Protein AF-A0A2R4NYM6-F1 (afdb_monomer)

pLDDT: mean 73.57, std 17.31, range [29.0, 95.44]

Organism: NCBI:txid199

Nearest PDB structures (foldseek):
  6u39-assembly9_Q  TM=2.431E-01  e=9.310E+00  Homo sapiens

Solvent-accessible surface area (backbone atoms only — not comparable to full-atom values): 14011 Å² total; per-residue (Å²): 135,84,90,68,79,77,74,84,72,83,48,56,19,40,49,61,51,27,46,54,50,50,54,50,47,55,51,52,50,51,53,53,49,53,50,54,51,70,72,33,74,82,38,48,66,47,46,70,60,39,74,74,53,84,74,47,72,66,57,56,53,48,57,57,48,62,80,50,64,76,69,44,92,75,80,54,65,56,47,100,88,38,28,43,32,56,67,46,22,58,62,16,72,46,58,71,83,56,84,49,48,49,66,61,56,51,48,54,51,42,49,67,73,75,76,56,58,58,58,55,62,42,41,75,74,40,94,64,59,79,49,67,102,54,80,56,83,39,43,51,62,41,50,52,52,21,30,53,48,53,48,49,45,60,68,42,49,93,62,59,86,54,96,70,77,52,75,66,51,59,67,66,41,65,59,43,65,41,55,92,67,73,58,69,77,53,86,88,53,67,63,84,48,46,45,54,33,36,88,39,34,52,47,80,83,63,61,79,41,72,77,20,76,37,65,65,58,47,52,51,52,52,52,48,52,52,50,38,37,74,75,66,73,35,87,132

InterPro domains:
  IPR058078 Cj0814 flagellar-dependent secreted protein [NF046095] (73-224)
  IPR058078 Cj0814 flagellar-dependent secreted protein [PF28266] (74-228)

Structure (mmCIF, N/CA/C/O backbone):
data_AF-A0A2R4NYM6-F1
#
_entry.id   AF-A0A2R4NYM6-F1
#
loop_
_atom_site.group_PDB
_atom_site.id
_atom_site.type_symbol
_atom_site.label_atom_id
_atom_site.label_alt_id
_atom_site.label_comp_id
_atom_site.label_asym_id
_atom_site.label_entity_id
_atom_site.label_seq_id
_atom_site.pdbx_PDB_ins_code
_atom_site.Cartn_x
_atom_site.Cartn_y
_atom_site.Cartn_z
_atom_site.occupancy
_atom_site.B_iso_or_equiv
_atom_site.auth_seq_id
_atom_site.auth_comp_id
_atom_site.auth_asym_id
_atom_site.auth_atom_id
_atom_site.pdbx_PDB_model_num
ATOM 1 N N . MET A 1 1 ? -2.712 5.788 -37.565 1.00 30.03 1 MET A N 1
ATOM 2 C CA . MET A 1 1 ? -3.482 5.482 -36.340 1.00 30.03 1 MET A CA 1
ATOM 3 C C . MET A 1 1 ? -2.489 5.252 -35.215 1.00 30.03 1 MET A C 1
ATOM 5 O O . MET A 1 1 ? -1.710 4.316 -35.308 1.00 30.03 1 MET A O 1
ATOM 9 N N . SER A 1 2 ? -2.427 6.155 -34.234 1.00 29.00 2 SER A N 1
ATOM 10 C CA . SER A 1 2 ? -1.547 5.992 -33.071 1.00 29.00 2 SER A CA 1
ATOM 11 C C . SER A 1 2 ? -2.255 5.092 -32.060 1.00 29.00 2 SER A C 1
ATOM 13 O O . SER A 1 2 ? -3.316 5.455 -31.563 1.00 29.00 2 SER A O 1
ATOM 15 N N . ILE A 1 3 ? -1.714 3.897 -31.830 1.00 34.31 3 ILE A N 1
ATOM 16 C CA . ILE A 1 3 ? -2.332 2.829 -31.019 1.00 34.31 3 ILE A CA 1
ATOM 17 C C . ILE A 1 3 ? -2.016 2.976 -29.519 1.00 34.31 3 ILE A C 1
ATOM 19 O O . ILE A 1 3 ? -2.460 2.173 -28.707 1.00 34.31 3 ILE A O 1
ATOM 23 N N . PHE A 1 4 ? -1.265 4.013 -29.138 1.00 38.28 4 PHE A N 1
ATOM 24 C CA . PHE A 1 4 ? -0.819 4.249 -27.766 1.00 38.28 4 PHE A CA 1
ATOM 25 C C . PHE A 1 4 ? -1.149 5.679 -27.329 1.00 38.28 4 PHE A C 1
ATOM 27 O O . PHE A 1 4 ? -0.263 6.475 -27.020 1.00 38.28 4 PHE A O 1
ATOM 34 N N . SER A 1 5 ? -2.435 6.043 -27.308 1.00 31.81 5 SER A N 1
ATOM 35 C CA . SER A 1 5 ? -2.855 7.197 -26.511 1.00 31.81 5 SER A CA 1
ATOM 36 C C . SER A 1 5 ? -2.915 6.763 -25.048 1.00 31.81 5 SER A C 1
ATOM 38 O O . SER A 1 5 ? -3.941 6.272 -24.575 1.00 31.81 5 SER A O 1
ATOM 40 N N . VAL A 1 6 ? -1.811 6.919 -24.318 1.00 40.66 6 VAL A N 1
ATOM 41 C CA . VAL A 1 6 ? -1.883 6.888 -22.856 1.00 40.66 6 VAL A CA 1
ATOM 42 C C . VAL A 1 6 ? -2.563 8.194 -22.462 1.00 40.66 6 VAL A C 1
ATOM 44 O O . VAL A 1 6 ? -1.966 9.266 -22.536 1.00 40.66 6 VAL A O 1
ATOM 47 N N . SER A 1 7 ? -3.859 8.123 -22.162 1.00 38.34 7 SER A N 1
ATOM 48 C CA . SER A 1 7 ? -4.572 9.223 -21.522 1.00 38.34 7 SER A CA 1
ATOM 49 C C . SER A 1 7 ? -3.780 9.606 -20.275 1.00 38.34 7 SER A C 1
ATOM 51 O O . SER A 1 7 ? -3.587 8.773 -19.391 1.00 38.34 7 SER A O 1
ATOM 53 N N . THR A 1 8 ? -3.294 10.844 -20.199 1.00 49.72 8 THR A N 1
ATOM 54 C CA . THR A 1 8 ? -2.833 11.414 -18.933 1.00 49.72 8 THR A CA 1
ATOM 55 C C . THR A 1 8 ? -4.078 11.669 -18.090 1.00 49.72 8 THR A C 1
ATOM 57 O O . THR A 1 8 ? -4.579 12.793 -18.029 1.00 49.72 8 THR A O 1
ATOM 60 N N . GLN A 1 9 ? -4.658 10.606 -17.528 1.00 53.81 9 GLN A N 1
ATOM 61 C CA . GLN A 1 9 ? -5.724 10.738 -16.547 1.00 53.81 9 GLN A CA 1
ATOM 62 C C . GLN A 1 9 ? -5.174 11.571 -15.393 1.00 53.81 9 GLN A C 1
ATOM 64 O O . GLN A 1 9 ? -4.149 11.235 -14.803 1.00 53.81 9 GLN A O 1
ATOM 69 N N . LYS A 1 10 ? -5.834 12.694 -15.110 1.00 61.47 10 LYS A N 1
ATOM 70 C CA . LYS A 1 10 ? -5.542 13.489 -13.924 1.00 61.47 10 LYS A CA 1
ATOM 71 C C . LYS A 1 10 ? -6.053 12.690 -12.725 1.00 61.47 10 LYS A C 1
ATOM 73 O O . LYS A 1 10 ? -7.258 12.471 -12.607 1.00 61.47 10 LYS A O 1
ATOM 78 N N . TYR A 1 11 ? -5.138 12.200 -11.896 1.00 68.88 11 TYR A N 1
ATOM 79 C CA . TYR A 1 11 ? -5.481 11.462 -10.684 1.00 68.88 11 TYR A CA 1
ATOM 80 C C . TYR A 1 11 ? -5.968 12.431 -9.611 1.00 68.88 11 TYR A C 1
ATOM 82 O O . TYR A 1 11 ? -5.516 13.570 -9.521 1.00 68.88 11 TYR A O 1
ATOM 90 N N . SER A 1 12 ? -6.919 11.991 -8.799 1.00 78.38 12 SER A N 1
ATOM 91 C CA . SER A 1 12 ? -7.317 12.719 -7.600 1.00 78.38 12 SER A CA 1
ATOM 92 C C . SER A 1 12 ? -6.241 12.588 -6.525 1.00 78.38 12 SER A C 1
ATOM 94 O O . SER A 1 12 ? -5.560 11.570 -6.426 1.00 78.38 12 SER A O 1
ATOM 96 N N . SER A 1 13 ? -6.104 13.610 -5.682 1.00 80.44 13 SER A N 1
ATOM 97 C CA . SER A 1 13 ? -5.229 13.536 -4.512 1.00 80.44 13 SER A CA 1
ATOM 98 C C . SER A 1 13 ? -5.881 12.727 -3.387 1.00 80.44 13 SER A C 1
ATOM 100 O O . SER A 1 13 ? -7.026 13.001 -3.017 1.00 80.44 13 SER A O 1
ATOM 102 N N . VAL A 1 14 ? -5.129 11.805 -2.777 1.00 80.75 14 VAL A N 1
ATOM 103 C CA . VAL A 1 14 ? -5.519 11.040 -1.579 1.00 80.75 14 VAL A CA 1
ATOM 104 C C . VAL A 1 14 ? -5.933 11.973 -0.445 1.00 80.75 14 VAL A C 1
ATOM 106 O O . VAL A 1 14 ? -6.921 11.709 0.233 1.00 80.75 14 VAL A O 1
ATOM 109 N N . ALA A 1 15 ? -5.235 13.096 -0.259 1.00 74.62 15 ALA A N 1
ATOM 110 C CA . ALA A 1 15 ? -5.556 14.039 0.809 1.00 74.62 15 ALA A CA 1
ATOM 111 C C . ALA A 1 15 ? -6.897 14.758 0.568 1.00 74.62 15 ALA A C 1
ATOM 113 O O . ALA A 1 15 ? -7.670 14.987 1.500 1.00 74.62 15 ALA A O 1
ATOM 114 N N . THR A 1 16 ? -7.202 15.096 -0.688 1.00 75.94 16 THR A N 1
ATOM 115 C CA . THR A 1 16 ? -8.491 15.697 -1.058 1.00 75.94 16 THR A CA 1
ATOM 116 C C . THR A 1 16 ? -9.630 14.691 -0.901 1.00 75.94 16 THR A C 1
ATOM 118 O O . THR A 1 16 ? -10.668 15.019 -0.323 1.00 75.94 16 THR A O 1
ATOM 121 N N . GLU A 1 17 ? -9.432 13.451 -1.358 1.00 80.94 17 GLU A N 1
ATOM 122 C CA . GLU A 1 17 ? -10.414 12.377 -1.193 1.00 80.94 17 GLU A CA 1
ATOM 123 C C . GLU A 1 17 ? -10.694 12.075 0.278 1.00 80.94 17 GLU A C 1
ATOM 125 O O . GLU A 1 17 ? -11.852 11.980 0.682 1.00 80.94 17 GLU A O 1
ATOM 130 N N . ALA A 1 18 ? -9.653 11.951 1.096 1.00 75.94 18 ALA A N 1
ATOM 131 C CA . ALA A 1 18 ? -9.801 11.637 2.508 1.00 75.94 18 ALA A CA 1
ATOM 132 C C . ALA A 1 18 ? -10.487 12.778 3.277 1.00 75.94 18 ALA A C 1
ATOM 134 O O . ALA A 1 18 ? -11.374 12.504 4.089 1.00 75.94 18 ALA A O 1
ATOM 135 N N . LYS A 1 19 ? -10.209 14.049 2.947 1.00 76.25 19 LYS A N 1
ATOM 136 C CA . LYS A 1 19 ? -10.981 15.189 3.476 1.00 76.25 19 LYS A CA 1
ATOM 137 C C . LYS A 1 19 ? -12.471 15.076 3.131 1.00 76.25 19 LYS A C 1
ATOM 139 O O . LYS A 1 19 ? -13.320 15.269 4.001 1.00 76.25 19 LYS A O 1
ATOM 144 N N . ALA A 1 20 ? -12.799 14.731 1.885 1.00 79.44 20 ALA A N 1
ATOM 145 C CA . ALA A 1 20 ? -14.186 14.545 1.459 1.00 79.44 20 ALA A CA 1
ATOM 146 C C . ALA A 1 20 ? -14.867 13.371 2.189 1.00 79.44 20 ALA A C 1
ATOM 148 O O . ALA A 1 20 ? -16.005 13.504 2.641 1.00 79.44 20 ALA A O 1
ATOM 149 N N . ARG A 1 21 ? -14.170 12.241 2.367 1.00 77.19 21 ARG A N 1
ATOM 150 C CA . ARG A 1 21 ? -14.689 11.073 3.100 1.00 77.19 21 ARG A CA 1
ATOM 151 C C . ARG A 1 21 ? -14.904 11.365 4.581 1.00 77.19 21 ARG A C 1
ATOM 153 O O . ARG A 1 21 ? -15.921 10.948 5.127 1.00 77.19 21 ARG A O 1
ATOM 160 N N . LYS A 1 22 ? -13.996 12.107 5.222 1.00 74.44 22 LYS A N 1
ATOM 161 C CA . LYS A 1 22 ? -14.140 12.537 6.621 1.00 74.44 22 LYS A CA 1
ATOM 162 C C . LYS A 1 22 ? -15.409 13.370 6.812 1.00 74.44 22 LYS A C 1
ATOM 164 O O . LYS A 1 22 ? -16.224 13.027 7.662 1.00 74.44 22 LYS A O 1
ATOM 169 N N . LEU A 1 23 ? -15.633 14.367 5.950 1.00 74.56 23 LEU A N 1
ATOM 170 C CA . LEU A 1 23 ? -16.854 15.185 5.962 1.00 74.56 23 LEU A CA 1
ATOM 171 C C . LEU A 1 23 ? -18.124 14.337 5.781 1.00 74.56 23 LEU A C 1
ATOM 173 O O . LEU A 1 23 ? -19.099 14.521 6.507 1.00 74.56 23 LEU A O 1
ATOM 177 N N . GLN A 1 24 ? -18.115 13.378 4.850 1.00 76.44 24 GLN A N 1
ATOM 178 C CA . GLN A 1 24 ? -19.248 12.465 4.649 1.00 76.44 24 GLN A CA 1
ATOM 179 C C . GLN A 1 24 ? -19.486 11.558 5.862 1.00 76.44 24 GLN A C 1
ATOM 181 O O . GLN A 1 24 ? -20.634 11.334 6.248 1.00 76.44 24 GLN A O 1
ATOM 186 N N . LYS A 1 25 ? -18.419 11.043 6.483 1.00 71.81 25 LYS A N 1
ATOM 187 C CA . LYS A 1 25 ? -18.510 10.185 7.668 1.00 71.81 25 LYS A CA 1
ATOM 188 C C . LYS A 1 25 ? -19.104 10.949 8.848 1.00 71.81 25 LYS A C 1
ATOM 190 O O . LYS A 1 25 ? -20.086 10.473 9.413 1.00 71.81 25 LYS A O 1
ATOM 195 N N . GLU A 1 26 ? -18.595 12.145 9.138 1.00 70.81 26 GLU A N 1
ATOM 196 C CA . GLU A 1 26 ? -19.107 13.037 10.189 1.00 70.81 26 GLU A CA 1
ATOM 197 C C . GLU A 1 26 ? -20.596 13.364 9.983 1.00 70.81 26 GLU A C 1
ATOM 199 O O . GLU A 1 26 ? -21.396 13.255 10.915 1.00 70.81 26 GLU A O 1
ATOM 204 N N . GLN A 1 27 ? -21.004 13.673 8.746 1.00 70.69 27 GLN A N 1
ATOM 205 C CA . GLN A 1 27 ? -22.416 13.882 8.408 1.00 70.69 27 GLN A CA 1
ATOM 206 C C . GLN A 1 27 ? -23.256 12.613 8.617 1.00 70.69 27 GLN A C 1
ATOM 208 O O . GLN A 1 27 ? -24.321 12.667 9.231 1.00 70.69 27 GLN A O 1
ATOM 213 N N . SER A 1 28 ? -22.781 11.455 8.148 1.00 69.12 28 SER A N 1
ATOM 214 C CA . SER A 1 28 ? -23.510 10.185 8.267 1.00 69.12 28 SER A CA 1
ATOM 215 C C . SER A 1 28 ? -23.682 9.731 9.721 1.00 69.12 28 SER A C 1
ATOM 217 O O . SER A 1 28 ? -24.728 9.194 10.087 1.00 69.12 28 SER A O 1
ATOM 219 N N . GLU A 1 29 ? -22.677 9.956 10.568 1.00 67.69 29 GLU A N 1
ATOM 220 C CA . GLU A 1 29 ? -22.706 9.606 11.987 1.00 67.69 29 GLU A CA 1
ATOM 221 C C . GLU A 1 29 ? -23.624 10.544 12.768 1.00 67.69 29 GLU A C 1
ATOM 223 O O . GLU A 1 29 ? -24.407 10.070 13.593 1.00 67.69 29 GLU A O 1
ATOM 228 N N . SER A 1 30 ? -23.619 11.840 12.436 1.00 66.31 30 SER A N 1
ATOM 229 C CA . SER A 1 30 ? -24.586 12.806 12.964 1.00 66.31 30 SER A CA 1
ATOM 230 C C . SER A 1 30 ? -26.028 12.373 12.668 1.00 66.31 30 SER A C 1
ATOM 232 O O . SER A 1 30 ? -26.859 12.323 13.574 1.00 66.31 30 SER A O 1
ATOM 234 N N . VAL A 1 31 ? -26.314 11.950 11.430 1.00 69.44 31 VAL A N 1
ATOM 235 C CA . VAL A 1 31 ? -27.641 11.442 11.036 1.00 69.44 31 VAL A CA 1
ATOM 236 C C . VAL A 1 31 ? -28.003 10.156 11.786 1.00 69.44 31 VAL A C 1
ATOM 238 O O . VAL A 1 31 ? -29.119 10.031 12.289 1.00 69.44 31 VAL A O 1
ATOM 241 N N . LYS A 1 32 ? -27.074 9.199 11.917 1.00 70.44 32 LYS A N 1
ATOM 242 C CA . LYS A 1 32 ? -27.310 7.958 12.681 1.00 70.44 32 LYS A CA 1
ATOM 243 C C . LYS A 1 32 ? -27.623 8.240 14.148 1.00 70.44 32 LYS A C 1
ATOM 245 O O . LYS A 1 32 ? -28.513 7.603 14.704 1.00 70.44 32 LYS A O 1
ATOM 250 N N . PHE A 1 33 ? -26.920 9.187 14.763 1.00 66.94 33 PHE A N 1
ATOM 251 C CA . PHE A 1 33 ? -27.173 9.594 16.140 1.00 66.94 33 PHE A CA 1
ATOM 252 C C . PHE A 1 33 ? -28.537 10.273 16.296 1.00 66.94 33 PHE A C 1
ATOM 254 O O . PHE A 1 33 ? -29.298 9.888 17.179 1.00 66.94 33 PHE A O 1
ATOM 261 N N . GLN A 1 34 ? -28.881 11.217 15.412 1.00 63.06 34 GLN A N 1
ATOM 262 C CA . GLN A 1 34 ? -30.200 11.868 15.392 1.00 63.06 34 GLN A CA 1
ATOM 263 C C . GLN A 1 34 ? -31.329 10.833 15.271 1.00 63.06 34 GLN A C 1
ATOM 265 O O . GLN A 1 34 ? -32.288 10.858 16.041 1.00 63.06 34 GLN A O 1
ATOM 270 N N . ASN A 1 35 ? -31.174 9.853 14.377 1.00 65.81 35 ASN A N 1
ATOM 271 C CA . ASN A 1 35 ? -32.140 8.768 14.205 1.00 65.81 35 ASN A CA 1
ATOM 272 C C . ASN A 1 35 ? -32.219 7.847 15.433 1.00 65.81 35 ASN A C 1
ATOM 274 O O . ASN A 1 35 ? -33.309 7.444 15.833 1.00 65.81 35 ASN A O 1
ATOM 278 N N . ALA A 1 36 ? -31.085 7.515 16.055 1.00 66.06 36 ALA A N 1
ATOM 279 C CA . ALA A 1 36 ? -31.059 6.712 17.277 1.00 66.06 36 ALA A CA 1
ATOM 280 C C . ALA A 1 36 ? -31.723 7.436 18.462 1.00 66.06 36 ALA A C 1
ATOM 282 O O . ALA A 1 36 ? -32.387 6.797 19.277 1.00 66.06 36 ALA A O 1
ATOM 283 N N . LEU A 1 37 ? -31.577 8.763 18.537 1.00 63.25 37 LEU A N 1
ATOM 284 C CA . LEU A 1 37 ? -32.226 9.601 19.542 1.00 63.25 37 LEU A CA 1
ATOM 285 C C . LEU A 1 37 ? -33.744 9.670 19.319 1.00 63.25 37 LEU A C 1
ATOM 287 O O . LEU A 1 37 ? -34.510 9.522 20.267 1.00 63.25 37 LEU A O 1
ATOM 291 N N . ALA A 1 38 ? -34.176 9.829 18.065 1.00 64.06 38 ALA A N 1
ATOM 292 C CA . ALA A 1 38 ? -35.587 9.920 17.691 1.00 64.06 38 ALA A CA 1
ATOM 293 C C . ALA A 1 38 ? -36.370 8.604 17.880 1.00 64.06 38 ALA A C 1
ATOM 295 O O . ALA A 1 38 ? -37.573 8.638 18.143 1.00 64.06 38 ALA A O 1
ATOM 296 N N . ASN A 1 39 ? -35.700 7.451 17.764 1.00 63.44 39 ASN A N 1
ATOM 297 C CA . ASN A 1 39 ? -36.335 6.126 17.780 1.00 63.44 39 ASN A CA 1
ATOM 298 C C . ASN A 1 39 ? -36.332 5.426 19.151 1.00 63.44 39 ASN A C 1
ATOM 300 O O . ASN A 1 39 ? -36.821 4.304 19.263 1.00 63.44 39 ASN A O 1
ATOM 304 N N . ASN A 1 40 ? -35.791 6.048 20.200 1.00 66.19 40 ASN A N 1
ATOM 305 C CA . ASN A 1 40 ? -35.799 5.472 21.544 1.00 66.19 40 ASN A CA 1
ATOM 306 C C . ASN A 1 40 ? -37.025 5.972 22.329 1.00 66.19 40 ASN A C 1
ATOM 308 O O . ASN A 1 40 ? -37.098 7.144 22.691 1.00 66.19 40 ASN A O 1
ATOM 312 N N . GLU A 1 41 ? -37.989 5.087 22.609 1.00 63.31 41 GLU A N 1
ATOM 313 C CA . GLU A 1 41 ? -39.271 5.445 23.244 1.00 63.31 41 GLU A CA 1
ATOM 314 C C . GLU A 1 41 ? -39.112 6.118 24.617 1.00 63.31 41 GLU A C 1
ATOM 316 O O . GLU A 1 41 ? -39.831 7.067 24.910 1.00 63.31 41 GLU A O 1
ATOM 321 N N . LYS A 1 42 ? -38.104 5.729 25.417 1.00 60.53 42 LYS A N 1
ATOM 322 C CA . LYS A 1 42 ? -37.780 6.400 26.695 1.00 60.53 42 LYS A CA 1
ATOM 323 C C . LYS A 1 42 ? -37.193 7.801 26.508 1.00 60.53 42 LYS A C 1
ATOM 325 O O . LYS A 1 42 ? -37.253 8.615 27.422 1.00 60.53 42 LYS A O 1
ATOM 330 N N . ILE A 1 43 ? -36.599 8.077 25.348 1.00 57.62 43 ILE A N 1
ATOM 331 C CA . ILE A 1 43 ? -36.025 9.381 25.005 1.00 57.62 43 ILE A CA 1
ATOM 332 C C . ILE A 1 43 ? -37.071 10.276 24.347 1.00 57.62 43 ILE A C 1
ATOM 334 O O . ILE A 1 43 ? -36.915 11.480 24.412 1.00 57.62 43 ILE A O 1
ATOM 338 N N . LYS A 1 44 ? -38.170 9.756 23.794 1.00 57.41 44 LYS A N 1
ATOM 339 C CA . LYS A 1 44 ? -39.236 10.575 23.189 1.00 57.41 44 LYS A CA 1
ATOM 340 C C . LYS A 1 44 ? -39.879 11.545 24.199 1.00 57.41 44 LYS A C 1
ATOM 342 O O . LYS A 1 44 ? -40.020 12.729 23.893 1.00 57.41 44 LYS A O 1
ATOM 347 N N . ASP A 1 45 ? -40.128 11.075 25.424 1.00 56.31 45 ASP A N 1
ATOM 348 C CA . ASP A 1 45 ? -40.623 11.887 26.554 1.00 56.31 45 ASP A CA 1
ATOM 349 C C . ASP A 1 45 ? -39.553 12.839 27.119 1.00 56.31 45 ASP A C 1
ATOM 351 O O . ASP A 1 45 ? -39.844 13.950 27.570 1.00 56.31 45 ASP A O 1
ATOM 355 N N . ILE A 1 46 ? -38.282 12.431 27.070 1.00 56.53 46 ILE A N 1
ATOM 356 C CA . ILE A 1 46 ? -37.154 13.268 27.493 1.00 56.53 46 ILE A CA 1
ATOM 357 C C . ILE A 1 46 ? -36.838 14.318 26.415 1.00 56.53 46 ILE A C 1
ATOM 359 O O . ILE A 1 46 ? -36.495 15.433 26.763 1.00 56.53 46 ILE A O 1
ATOM 363 N N . ALA A 1 47 ? -37.014 14.026 25.127 1.00 50.22 47 ALA A N 1
ATOM 364 C CA . ALA A 1 47 ? -36.781 14.907 23.984 1.00 50.22 47 ALA A CA 1
ATOM 365 C C . ALA A 1 47 ? -37.820 16.033 23.918 1.00 50.22 47 ALA A C 1
ATOM 367 O O . ALA A 1 47 ? -37.449 17.173 23.655 1.00 50.22 47 ALA A O 1
ATOM 368 N N . GLN A 1 48 ? -39.086 15.746 24.251 1.00 51.53 48 GLN A N 1
ATOM 369 C CA . GLN A 1 48 ? -40.114 16.777 24.444 1.00 51.53 48 GLN A CA 1
ATOM 370 C C . GLN A 1 48 ? -39.794 17.715 25.625 1.00 51.53 48 GLN A C 1
ATOM 372 O O . GLN A 1 48 ? -40.095 18.904 25.556 1.00 51.53 48 GLN A O 1
ATOM 377 N N . ASN A 1 49 ? -39.112 17.226 26.670 1.00 48.38 49 ASN A N 1
ATOM 378 C CA . ASN A 1 49 ? -38.633 18.052 27.790 1.00 48.38 49 ASN A CA 1
ATOM 379 C C . ASN A 1 49 ? -37.257 18.713 27.533 1.00 48.38 49 ASN A C 1
ATOM 381 O O . ASN A 1 49 ? -36.987 19.798 28.045 1.00 48.38 49 ASN A O 1
ATOM 385 N N . LEU A 1 50 ? -36.401 18.111 26.702 1.00 46.69 50 LEU A N 1
ATOM 386 C CA . LEU A 1 50 ? -35.099 18.625 26.254 1.00 46.69 50 LEU A CA 1
ATOM 387 C C . LEU A 1 50 ? -35.229 19.652 25.132 1.00 46.69 50 LEU A C 1
ATOM 389 O O . LEU A 1 50 ? -34.287 20.397 24.904 1.00 46.69 50 LEU A O 1
ATOM 393 N N . GLN A 1 51 ? -36.389 19.778 24.486 1.00 48.06 51 GLN A N 1
ATOM 394 C CA . GLN A 1 51 ? -36.675 20.894 23.578 1.00 48.06 51 GLN A CA 1
ATOM 395 C C . GLN A 1 51 ? -36.636 22.262 24.299 1.00 48.06 51 GLN A C 1
ATOM 397 O O . GLN A 1 51 ? -36.664 23.303 23.650 1.00 48.06 51 GLN A O 1
ATOM 402 N N . ARG A 1 52 ? -36.524 22.256 25.641 1.00 45.31 52 ARG A N 1
ATOM 403 C CA . ARG A 1 52 ? -36.244 23.414 26.508 1.00 45.31 52 ARG A CA 1
ATOM 404 C C . ARG A 1 52 ? -34.777 23.570 26.933 1.00 45.31 52 ARG A C 1
ATOM 406 O O . ARG A 1 52 ? -34.439 24.611 27.488 1.00 45.31 52 ARG A O 1
ATOM 413 N N . LEU A 1 53 ? -33.916 22.577 26.708 1.00 47.25 53 LEU A N 1
ATOM 414 C CA . LEU A 1 53 ? -32.468 22.728 26.848 1.00 47.25 53 LEU A CA 1
ATOM 415 C C . LEU A 1 53 ? -31.877 22.904 25.451 1.00 47.25 53 LEU A C 1
ATOM 417 O O . LEU A 1 53 ? -31.699 21.936 24.715 1.00 47.25 53 LEU A O 1
ATOM 421 N N . GLU A 1 54 ? -31.531 24.139 25.096 1.00 47.50 54 GLU A N 1
ATOM 422 C CA . GLU A 1 54 ? -30.638 24.401 23.969 1.00 47.50 54 GLU A CA 1
ATOM 423 C C . GLU A 1 54 ? -29.274 23.753 24.257 1.00 47.50 54 GLU A C 1
ATOM 425 O O . GLU A 1 54 ? -28.370 24.360 24.829 1.00 47.50 54 GLU A O 1
ATOM 430 N N . LEU A 1 55 ? -29.122 22.4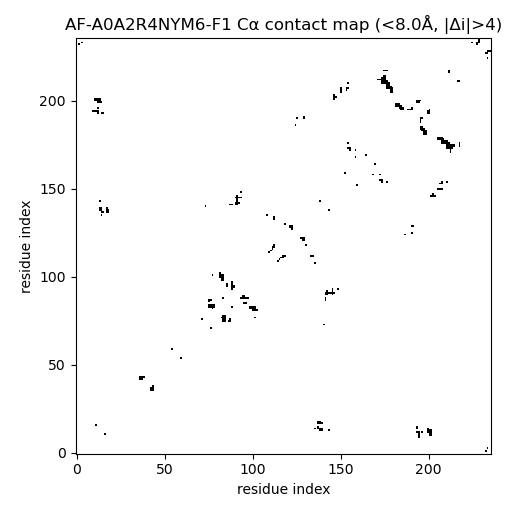78 23.892 1.00 50.41 55 LEU A N 1
ATOM 431 C CA . LEU A 1 55 ? -27.823 21.822 23.846 1.00 50.41 55 LEU A CA 1
ATOM 432 C C . LEU A 1 55 ? -27.027 22.491 22.728 1.00 50.41 55 LEU A C 1
ATOM 434 O O . LEU A 1 55 ? -27.212 22.190 21.544 1.00 50.41 55 LEU A O 1
ATOM 438 N N . THR A 1 56 ? -26.174 23.434 23.120 1.00 54.38 56 THR A N 1
ATOM 439 C CA . THR A 1 56 ? -25.255 24.143 22.234 1.00 54.38 56 THR A CA 1
ATOM 440 C C . THR A 1 56 ? -24.446 23.146 21.400 1.00 54.38 56 THR A C 1
ATOM 442 O O . THR A 1 56 ? -24.151 22.030 21.835 1.00 54.38 56 THR A O 1
ATOM 445 N N . LYS A 1 57 ? -24.057 23.536 20.179 1.00 53.84 57 LYS A N 1
ATOM 446 C CA . LYS A 1 57 ? -23.220 22.691 19.302 1.00 53.84 57 LYS A CA 1
ATOM 447 C C . LYS A 1 57 ? -21.990 22.147 20.045 1.00 53.84 57 LYS A C 1
ATOM 449 O O . LYS A 1 57 ? -21.652 20.977 19.891 1.00 53.84 57 LYS A O 1
ATOM 454 N N . ASP A 1 58 ? -21.431 22.949 20.947 1.00 48.44 58 ASP A N 1
ATOM 455 C CA . ASP A 1 58 ? -20.274 22.609 21.774 1.00 48.44 58 ASP A CA 1
ATOM 456 C C . ASP A 1 58 ? -20.525 21.442 22.742 1.00 48.44 58 ASP A C 1
ATOM 458 O O . ASP A 1 58 ? -19.653 20.587 22.914 1.00 48.44 58 ASP A O 1
ATOM 462 N N . THR A 1 59 ? -21.714 21.335 23.349 1.00 50.38 59 THR A N 1
ATOM 463 C CA . THR A 1 59 ? -22.036 20.220 24.263 1.00 50.38 59 THR A CA 1
ATOM 464 C C . THR A 1 59 ? -22.254 18.910 23.514 1.00 50.38 59 THR A C 1
ATOM 466 O O . THR A 1 59 ? -21.811 17.857 23.979 1.00 50.38 59 THR A O 1
ATOM 469 N N . GLN A 1 60 ? -22.840 18.958 22.316 1.00 51.88 60 GLN A N 1
ATOM 470 C CA . GLN A 1 60 ? -22.944 17.781 21.449 1.00 51.88 60 GLN A CA 1
ATOM 471 C C . GLN A 1 60 ? -21.548 17.317 21.002 1.00 51.88 60 GLN A C 1
ATOM 473 O O . GLN A 1 60 ? -21.208 16.148 21.193 1.00 51.88 60 GLN A O 1
ATOM 478 N N . GLN A 1 61 ? -20.692 18.235 20.530 1.00 49.78 61 GLN A N 1
ATOM 479 C CA . GLN A 1 61 ? -19.286 17.968 20.177 1.00 49.78 61 GLN A CA 1
ATOM 480 C C . GLN A 1 61 ? -18.489 17.353 21.349 1.00 49.78 61 GLN A C 1
ATOM 482 O O . GLN A 1 61 ? -17.640 16.476 21.164 1.00 49.78 61 GLN A O 1
ATOM 487 N N . SER A 1 62 ? -18.787 17.782 22.578 1.00 47.38 62 SER A N 1
ATOM 488 C CA . SER A 1 62 ? -18.138 17.304 23.803 1.00 47.38 62 SER A CA 1
ATOM 489 C C . SER A 1 62 ? -18.514 15.857 24.147 1.00 47.38 62 SER A C 1
ATOM 491 O O . SER A 1 62 ? -17.658 15.076 24.554 1.00 47.38 62 SER A O 1
ATOM 493 N N . ILE A 1 63 ? -19.765 15.447 23.924 1.00 50.00 63 ILE A N 1
ATOM 494 C CA . ILE A 1 63 ? -20.198 14.055 24.141 1.00 50.00 63 ILE A CA 1
ATOM 495 C C . ILE A 1 63 ? -19.605 13.123 23.074 1.00 50.00 63 ILE A C 1
ATOM 497 O O . ILE A 1 63 ? -19.174 12.014 23.406 1.00 50.00 63 ILE A O 1
ATOM 501 N N . TYR A 1 64 ? -19.510 13.581 21.818 1.00 45.25 64 TYR A N 1
ATOM 502 C CA . TYR A 1 64 ? -18.781 12.859 20.770 1.00 45.25 64 TYR A CA 1
ATOM 503 C C . TYR A 1 64 ? -17.312 12.666 21.160 1.00 45.25 64 TYR A C 1
ATOM 505 O O . TYR A 1 64 ? -16.826 11.539 21.160 1.00 45.25 64 TYR A O 1
ATOM 513 N N . SER A 1 65 ? -16.615 13.725 21.578 1.00 41.88 65 SER A N 1
ATOM 514 C CA . SER A 1 65 ? -15.188 13.628 21.920 1.00 41.88 65 SER A CA 1
ATOM 515 C C . SER A 1 65 ? -14.892 12.718 23.120 1.00 41.88 65 SER A C 1
ATOM 517 O O . SER A 1 65 ? -13.858 12.058 23.123 1.00 41.88 65 SER A O 1
ATOM 519 N N . VAL A 1 66 ? -15.795 12.595 24.104 1.00 42.06 66 VAL A N 1
ATOM 520 C CA . VAL A 1 66 ? -15.604 11.715 25.276 1.00 42.06 66 VAL A CA 1
ATOM 521 C C . VAL A 1 66 ? -15.674 10.221 24.929 1.00 42.06 66 VAL A C 1
ATOM 523 O O . VAL A 1 66 ? -14.918 9.449 25.514 1.00 42.06 66 VAL A O 1
ATOM 526 N N . LYS A 1 67 ? -16.495 9.793 23.956 1.00 40.06 67 LYS A N 1
ATOM 527 C CA . LYS A 1 67 ? -16.514 8.385 23.496 1.00 40.06 67 LYS A CA 1
ATOM 528 C C . LYS A 1 67 ? -15.279 7.987 22.678 1.00 40.06 67 LYS A C 1
ATOM 530 O O . LYS A 1 67 ? -14.995 6.801 22.563 1.00 40.06 67 LYS A O 1
ATOM 535 N N . PHE A 1 68 ? -14.544 8.964 22.149 1.00 45.31 68 PHE A N 1
ATOM 536 C CA . PHE A 1 68 ? -13.334 8.764 21.345 1.00 45.31 68 PHE A CA 1
ATOM 537 C C . PHE A 1 68 ? -12.075 9.316 22.038 1.00 45.31 68 PHE A C 1
ATOM 539 O O . PHE A 1 68 ? -11.087 9.634 21.379 1.00 45.31 68 PHE A O 1
ATOM 546 N N . LYS A 1 69 ? -12.108 9.455 23.375 1.00 37.19 69 LYS A N 1
ATOM 547 C CA . LYS A 1 69 ? -10.978 9.965 24.174 1.00 37.19 69 LYS A CA 1
ATOM 548 C C . LYS A 1 69 ? -9.761 9.046 24.184 1.00 37.19 69 LYS A C 1
ATOM 550 O O . LYS A 1 69 ? -8.663 9.543 24.424 1.00 37.19 69 LYS A O 1
ATOM 555 N N . ASP A 1 70 ? -9.919 7.776 23.822 1.00 41.38 70 ASP A N 1
ATOM 556 C CA . ASP A 1 70 ? -8.794 7.009 23.305 1.00 41.38 70 ASP A CA 1
ATOM 557 C C . ASP A 1 70 ? -8.535 7.518 21.891 1.00 41.38 70 ASP A C 1
ATOM 559 O O . ASP A 1 70 ? -9.034 6.972 20.904 1.00 41.38 70 ASP A O 1
ATOM 563 N N . LYS A 1 71 ? -7.787 8.625 21.802 1.00 46.09 71 LYS A N 1
ATOM 564 C CA . LYS A 1 71 ? -7.155 9.073 20.564 1.00 46.09 71 LYS A CA 1
ATOM 565 C C . LYS A 1 71 ? -6.248 7.940 20.092 1.00 46.09 71 LYS A C 1
ATOM 567 O O . LYS A 1 71 ? -5.040 7.953 20.311 1.00 46.09 71 LYS A O 1
ATOM 572 N N . ASN A 1 72 ? -6.814 6.951 19.412 1.00 55.34 72 ASN A N 1
ATOM 573 C CA . ASN A 1 72 ? -6.036 6.207 18.455 1.00 55.34 72 ASN A CA 1
ATOM 574 C C . ASN A 1 72 ? -5.564 7.243 17.452 1.00 55.34 72 ASN A C 1
ATOM 576 O O . ASN A 1 72 ? -6.354 7.745 16.661 1.00 55.34 72 ASN A O 1
ATOM 580 N N . GLU A 1 73 ? -4.276 7.567 17.521 1.00 61.38 73 GLU A N 1
ATOM 581 C CA . GLU A 1 73 ? -3.590 8.489 16.609 1.00 61.38 73 GLU A CA 1
ATOM 582 C C . GLU A 1 73 ? -3.869 8.146 15.133 1.00 61.38 73 GLU A C 1
ATOM 584 O O . GLU A 1 73 ? -3.788 9.010 14.274 1.00 61.38 73 GLU A O 1
ATOM 589 N N . LEU A 1 74 ? -4.250 6.892 14.855 1.00 67.00 74 LEU A N 1
ATOM 590 C CA . LEU A 1 74 ? -4.561 6.357 13.530 1.00 67.00 74 LEU A CA 1
ATOM 591 C C . LEU A 1 74 ? -6.061 6.100 13.288 1.00 67.00 74 LEU A C 1
ATOM 593 O O . LEU A 1 74 ? -6.404 5.531 12.264 1.00 67.00 74 LEU A O 1
ATOM 597 N N . ALA A 1 75 ? -6.950 6.427 14.232 1.00 72.56 75 ALA A N 1
ATOM 598 C CA . ALA A 1 75 ? -8.391 6.123 14.217 1.00 72.56 75 ALA A CA 1
ATOM 599 C C . ALA A 1 75 ? -8.792 4.626 14.144 1.00 72.56 75 ALA A C 1
ATOM 601 O O . ALA A 1 75 ? -9.983 4.316 14.147 1.00 72.56 75 ALA A O 1
ATOM 602 N N . TYR A 1 76 ? -7.826 3.701 14.152 1.00 78.75 76 TYR A N 1
ATOM 603 C CA . TYR A 1 76 ? -8.036 2.249 14.180 1.00 78.75 76 TYR A CA 1
ATOM 604 C C . TYR A 1 76 ? -7.397 1.607 15.418 1.00 78.75 76 TYR A C 1
ATOM 606 O O . TYR A 1 76 ? -6.365 2.075 15.915 1.00 78.75 76 TYR A O 1
ATOM 614 N N . GLN A 1 77 ? -8.028 0.538 15.906 1.00 82.88 77 GLN A N 1
ATOM 615 C CA . GLN A 1 77 ? -7.568 -0.236 17.058 1.00 82.88 77 GLN A CA 1
ATOM 616 C C . GLN A 1 77 ? -6.462 -1.223 16.659 1.00 82.88 77 GLN A C 1
ATOM 618 O O . GLN A 1 77 ? -6.313 -1.590 15.491 1.00 82.88 77 GLN A O 1
ATOM 623 N N . SER A 1 78 ? -5.704 -1.663 17.658 1.00 88.38 78 SER A N 1
ATOM 624 C CA . SER A 1 78 ? -4.779 -2.790 17.552 1.00 88.38 78 SER A CA 1
ATOM 625 C C . SER A 1 78 ? -5.099 -3.826 18.626 1.00 88.38 78 SER A C 1
ATOM 627 O O . SER A 1 78 ? -5.661 -3.481 19.665 1.00 88.38 78 SER A O 1
ATOM 629 N N . ASP A 1 79 ? -4.727 -5.079 18.392 1.00 88.94 79 ASP A N 1
ATOM 630 C CA . ASP A 1 79 ? -4.762 -6.115 19.417 1.00 88.94 79 ASP A CA 1
ATOM 631 C C . ASP A 1 79 ? -3.707 -5.870 20.516 1.00 88.94 79 ASP A C 1
ATOM 633 O O . ASP A 1 79 ? -2.883 -4.950 20.440 1.00 88.94 79 ASP A O 1
ATOM 637 N N . ASN A 1 80 ? -3.728 -6.706 21.558 1.00 89.38 80 ASN A N 1
ATOM 638 C CA . ASN A 1 80 ? -2.798 -6.608 22.689 1.00 89.38 80 ASN A CA 1
ATOM 639 C C . ASN A 1 80 ? -1.326 -6.805 22.287 1.00 89.38 80 ASN A C 1
ATOM 641 O O . ASN A 1 80 ? -0.437 -6.386 23.023 1.00 89.38 80 ASN A O 1
ATOM 645 N N . ALA A 1 81 ? -1.066 -7.449 21.146 1.00 93.06 81 ALA A N 1
ATOM 646 C CA . ALA A 1 81 ? 0.272 -7.646 20.599 1.00 93.06 81 ALA A CA 1
ATOM 647 C C . ALA A 1 81 ? 0.689 -6.510 19.645 1.00 93.06 81 ALA A C 1
ATOM 649 O O . ALA A 1 81 ? 1.789 -6.549 19.105 1.00 93.06 81 ALA A O 1
ATOM 650 N N . GLY A 1 82 ? -0.163 -5.496 19.455 1.00 92.31 82 GLY A N 1
ATOM 651 C CA . GLY A 1 82 ? 0.120 -4.310 18.651 1.00 92.31 82 GLY A CA 1
ATOM 652 C C . GLY A 1 82 ? -0.184 -4.457 17.159 1.00 92.31 82 GLY A C 1
ATOM 653 O O . GLY A 1 82 ? 0.139 -3.543 16.394 1.00 92.31 82 GLY A O 1
ATOM 654 N N . PHE A 1 83 ? -0.820 -5.546 16.717 1.00 95.25 83 PHE A N 1
ATOM 655 C CA . PHE A 1 83 ? -1.247 -5.709 15.323 1.00 95.25 83 PHE A CA 1
ATOM 656 C C . PHE A 1 83 ? -2.580 -5.016 15.060 1.00 95.25 83 PHE A C 1
ATOM 658 O O . PHE A 1 83 ? -3.468 -5.028 15.907 1.00 95.25 83 PHE A O 1
ATOM 665 N N . MET A 1 84 ? -2.731 -4.415 13.881 1.00 93.19 84 MET A N 1
ATOM 666 C CA . MET A 1 84 ? -3.985 -3.801 13.450 1.00 93.19 84 MET A CA 1
ATOM 667 C C . MET A 1 84 ? -5.116 -4.837 13.418 1.00 93.19 84 MET A C 1
ATOM 669 O O . MET A 1 84 ? -4.899 -5.998 13.067 1.00 93.19 84 MET A O 1
ATOM 673 N N . ASP A 1 85 ? -6.317 -4.421 13.817 1.00 91.44 85 ASP A N 1
ATOM 674 C CA . ASP A 1 85 ? -7.464 -5.319 13.948 1.00 91.44 85 ASP A CA 1
ATOM 675 C C . ASP A 1 85 ? -8.130 -5.674 12.600 1.00 91.44 85 ASP A C 1
ATOM 677 O O . ASP A 1 85 ? -7.819 -5.139 11.532 1.00 91.44 85 ASP A O 1
ATOM 681 N N . ALA A 1 86 ? -9.110 -6.580 12.647 1.00 91.25 86 ALA A N 1
ATOM 682 C CA . ALA A 1 86 ? -9.851 -6.998 11.457 1.00 91.25 86 ALA A CA 1
ATOM 683 C C . ALA A 1 86 ? -10.637 -5.847 10.795 1.00 91.25 86 ALA A C 1
ATOM 685 O O . ALA A 1 86 ? -10.913 -5.902 9.594 1.00 91.25 86 ALA A O 1
ATOM 686 N N . ASN A 1 87 ? -11.001 -4.801 11.548 1.00 89.88 87 ASN A N 1
ATOM 687 C CA . ASN A 1 87 ? -11.690 -3.639 10.990 1.00 89.88 87 ASN A CA 1
ATOM 688 C C . ASN A 1 87 ? -10.745 -2.811 10.121 1.00 89.88 87 ASN A C 1
ATOM 690 O O . ASN A 1 87 ? -11.145 -2.385 9.037 1.00 89.88 87 ASN A O 1
ATOM 694 N N . PHE A 1 88 ? -9.500 -2.626 10.566 1.00 91.75 88 PHE A N 1
ATOM 695 C CA . PHE A 1 88 ? -8.454 -2.023 9.751 1.00 91.75 88 PHE A CA 1
ATOM 696 C C . PHE A 1 88 ? -8.216 -2.835 8.475 1.00 91.75 88 PHE A C 1
ATOM 698 O O . PHE A 1 88 ? -8.276 -2.271 7.385 1.00 91.75 88 PHE A O 1
ATOM 705 N N . ASN A 1 89 ? -8.032 -4.157 8.592 1.00 94.06 89 ASN A N 1
ATOM 706 C CA . ASN A 1 89 ? -7.810 -5.025 7.430 1.00 94.06 89 ASN A CA 1
ATOM 707 C C . ASN A 1 89 ? -8.956 -4.913 6.421 1.00 94.06 89 ASN A C 1
ATOM 709 O O . ASN A 1 89 ? -8.720 -4.722 5.232 1.00 94.06 89 ASN A O 1
ATOM 713 N N . LYS A 1 90 ? -10.204 -4.926 6.899 1.00 94.00 90 LYS A N 1
ATOM 714 C CA . LYS A 1 90 ? -11.384 -4.728 6.054 1.00 94.00 90 LYS A CA 1
ATOM 715 C C . LYS A 1 90 ? -11.394 -3.360 5.368 1.00 94.00 90 LYS A C 1
ATOM 717 O O . LYS A 1 90 ? -11.710 -3.290 4.184 1.00 94.00 90 LYS A O 1
ATOM 722 N N . ALA A 1 91 ? -11.076 -2.287 6.091 1.00 89.88 91 ALA A N 1
ATOM 723 C CA . ALA A 1 91 ? -11.030 -0.935 5.532 1.00 89.88 91 ALA A CA 1
ATOM 724 C C . ALA A 1 91 ? -9.924 -0.782 4.474 1.00 89.88 91 ALA A C 1
ATOM 726 O O . ALA A 1 91 ? -10.126 -0.103 3.473 1.00 89.88 91 ALA A O 1
ATOM 727 N N . ALA A 1 92 ? -8.793 -1.458 4.674 1.00 92.75 92 ALA A N 1
ATOM 728 C CA . ALA A 1 92 ? -7.670 -1.493 3.748 1.00 92.75 92 ALA A CA 1
ATOM 729 C C . ALA A 1 92 ? -7.819 -2.551 2.632 1.00 92.75 92 ALA A C 1
ATOM 731 O O . ALA A 1 92 ? -6.961 -2.645 1.763 1.00 92.75 92 ALA A O 1
ATOM 732 N N . GLY A 1 93 ? -8.872 -3.376 2.632 1.00 93.94 93 GLY A N 1
ATOM 733 C CA . GLY A 1 93 ? -9.013 -4.476 1.668 1.00 93.94 93 GLY A CA 1
ATOM 734 C C . GLY A 1 93 ? -7.917 -5.549 1.776 1.00 93.94 93 GLY A C 1
ATOM 735 O O . GLY A 1 93 ? -7.618 -6.223 0.793 1.00 93.94 93 GLY A O 1
ATOM 736 N N . LEU A 1 94 ? -7.308 -5.691 2.954 1.00 94.88 94 LEU A N 1
ATOM 737 C CA . LEU A 1 94 ? -6.303 -6.709 3.259 1.00 94.88 94 LEU A CA 1
ATOM 738 C C . LEU A 1 94 ? -6.978 -8.052 3.597 1.00 94.88 94 LEU A C 1
ATOM 740 O O . LEU A 1 94 ? -8.143 -8.063 4.017 1.00 94.88 94 LEU A O 1
ATOM 744 N N . PRO A 1 95 ? -6.255 -9.186 3.489 1.00 93.62 95 PRO A N 1
ATOM 745 C CA . PRO A 1 95 ? -6.700 -10.456 4.055 1.00 93.62 95 PRO A CA 1
ATOM 746 C C . PRO A 1 95 ? -7.107 -10.300 5.524 1.00 93.62 95 PRO A C 1
ATOM 748 O O . PRO A 1 95 ? -6.509 -9.526 6.273 1.00 93.62 95 PRO A O 1
ATOM 751 N N . GLN A 1 96 ? -8.141 -11.026 5.947 1.00 92.12 96 GLN A N 1
ATOM 752 C CA . GLN A 1 96 ? -8.722 -10.862 7.283 1.00 92.12 96 GLN A CA 1
ATOM 753 C C . GLN A 1 96 ? -7.693 -11.086 8.402 1.00 92.12 96 GLN A C 1
ATOM 755 O O . GLN A 1 96 ? -7.699 -10.371 9.403 1.00 92.12 96 GLN A O 1
ATOM 760 N N . ASP A 1 97 ? -6.810 -12.057 8.215 1.00 91.31 97 ASP A N 1
ATOM 761 C CA . ASP A 1 97 ? -5.745 -12.480 9.119 1.00 91.31 97 ASP A CA 1
ATOM 762 C C . ASP A 1 97 ? -4.404 -11.769 8.874 1.00 91.31 97 ASP A C 1
ATOM 764 O O . ASP A 1 97 ? -3.421 -12.070 9.555 1.00 91.31 97 ASP A O 1
ATOM 768 N N . PHE A 1 98 ? -4.359 -10.791 7.961 1.00 92.56 98 PHE A N 1
ATOM 769 C CA . PHE A 1 98 ? -3.147 -10.040 7.657 1.00 92.56 98 PHE A CA 1
ATOM 770 C C . PHE A 1 98 ? -2.585 -9.367 8.914 1.00 92.56 98 PHE A C 1
ATOM 772 O O . PHE A 1 98 ? -3.288 -8.657 9.640 1.00 92.56 98 PHE A O 1
ATOM 779 N N . LYS A 1 99 ? -1.293 -9.583 9.172 1.00 93.25 99 LYS A N 1
ATOM 780 C CA . LYS A 1 99 ? -0.599 -9.059 10.350 1.00 93.25 99 LYS A CA 1
ATOM 781 C C . LYS A 1 99 ? 0.223 -7.833 9.985 1.00 93.25 99 LYS A C 1
ATOM 783 O O . LYS A 1 99 ? 1.366 -7.941 9.555 1.00 93.25 99 LYS A O 1
ATOM 788 N N . LEU A 1 100 ? -0.354 -6.656 10.219 1.00 93.19 100 LEU A N 1
ATOM 789 C CA . LEU A 1 100 ? 0.359 -5.383 10.153 1.00 93.19 100 LEU A CA 1
ATOM 790 C C . LEU A 1 100 ? 0.531 -4.817 11.559 1.00 93.19 100 LEU A C 1
ATOM 792 O O . LEU A 1 100 ? -0.454 -4.595 12.256 1.00 93.19 100 LEU A O 1
ATOM 796 N N . HIS A 1 101 ? 1.765 -4.577 11.989 1.00 95.25 101 HIS A N 1
ATOM 797 C CA . HIS A 1 101 ? 2.016 -4.017 13.313 1.00 95.25 101 HIS A CA 1
ATOM 798 C C . HIS A 1 101 ? 1.861 -2.486 13.307 1.00 95.25 101 HIS A C 1
ATOM 800 O O . HIS A 1 101 ? 2.341 -1.798 12.403 1.00 95.25 101 HIS A O 1
ATOM 806 N N . LYS A 1 102 ? 1.228 -1.922 14.343 1.00 89.94 102 LYS A N 1
ATOM 807 C CA . LYS A 1 102 ? 0.956 -0.478 14.466 1.00 89.94 102 LYS A CA 1
ATOM 808 C C . LYS A 1 102 ? 2.231 0.368 14.435 1.00 89.94 102 LYS A C 1
ATOM 810 O O . LYS A 1 102 ? 2.215 1.478 13.906 1.00 89.94 102 LYS A O 1
ATOM 815 N N . SER A 1 103 ? 3.344 -0.143 14.970 1.00 90.44 103 SER A N 1
ATOM 816 C CA . SER A 1 103 ? 4.634 0.565 14.922 1.00 90.44 103 SER A CA 1
ATOM 817 C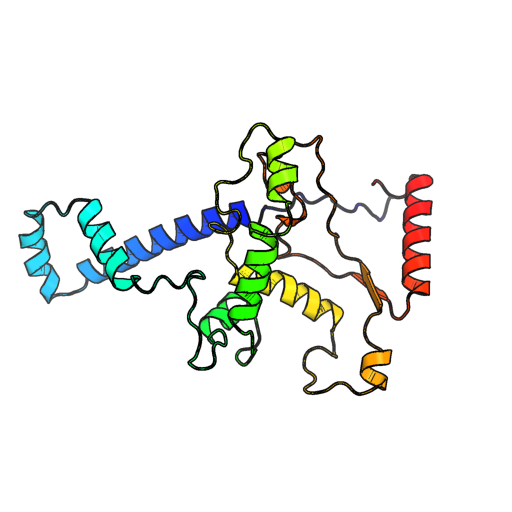 C . SER A 1 103 ? 5.152 0.757 13.496 1.00 90.44 103 SER A C 1
ATOM 819 O O . SER A 1 103 ? 5.733 1.797 13.222 1.00 90.44 103 SER A O 1
ATOM 821 N N . THR A 1 104 ? 4.891 -0.180 12.578 1.00 90.50 104 THR A N 1
ATOM 822 C CA . THR A 1 104 ? 5.266 -0.049 11.164 1.00 90.50 104 THR A CA 1
ATOM 823 C C . THR A 1 104 ? 4.577 1.159 10.537 1.00 90.50 104 THR A C 1
ATOM 825 O O . THR A 1 104 ? 5.222 1.971 9.883 1.00 90.50 104 THR A O 1
ATOM 828 N N . ILE A 1 105 ? 3.279 1.331 10.802 1.00 86.62 105 ILE A N 1
ATOM 829 C CA . ILE A 1 105 ? 2.519 2.495 10.330 1.00 86.62 105 ILE A CA 1
ATOM 830 C C . ILE A 1 105 ? 3.076 3.784 10.942 1.00 86.62 105 ILE A C 1
ATOM 832 O O . ILE A 1 105 ? 3.302 4.758 10.229 1.00 86.62 105 ILE A O 1
ATOM 836 N N . LYS A 1 106 ? 3.333 3.786 12.256 1.00 82.12 106 LYS A N 1
ATOM 837 C CA . LYS A 1 106 ? 3.918 4.945 12.944 1.00 82.12 106 L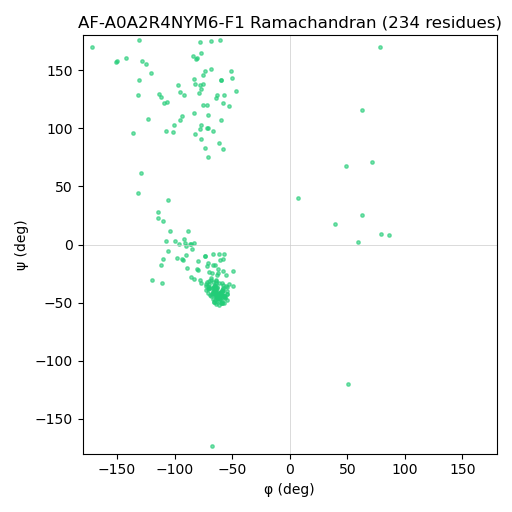YS A CA 1
ATOM 838 C C . LYS A 1 106 ? 5.278 5.332 12.372 1.00 82.12 106 LYS A C 1
ATOM 840 O O . LYS A 1 106 ? 5.544 6.519 12.223 1.00 82.12 106 LYS A O 1
ATOM 845 N N . GLU A 1 107 ? 6.110 4.357 12.027 1.00 83.94 107 GLU A N 1
ATOM 846 C CA . GLU A 1 107 ? 7.422 4.606 11.438 1.00 83.94 107 GLU A CA 1
ATOM 847 C C . GLU A 1 107 ? 7.307 5.218 10.039 1.00 83.94 107 GLU A C 1
ATOM 849 O O . GLU A 1 107 ? 7.979 6.206 9.752 1.00 83.94 107 GLU A O 1
ATOM 854 N N . PHE A 1 108 ? 6.384 4.730 9.202 1.00 78.19 108 PHE A N 1
ATOM 855 C CA . PHE A 1 108 ? 6.093 5.363 7.911 1.00 78.19 108 PHE A CA 1
ATOM 856 C C . PHE A 1 108 ? 5.650 6.822 8.065 1.00 78.19 108 PHE A C 1
ATOM 858 O O . PHE A 1 108 ? 6.139 7.698 7.350 1.00 78.19 108 PHE A O 1
ATOM 865 N N . LEU A 1 109 ? 4.763 7.102 9.023 1.00 76.31 109 LEU A N 1
ATOM 866 C CA . LEU A 1 109 ? 4.325 8.470 9.300 1.00 76.31 109 LEU A CA 1
ATOM 867 C C . LEU A 1 109 ? 5.471 9.339 9.826 1.00 76.31 109 LEU A C 1
ATOM 869 O O . LEU A 1 109 ? 5.620 10.476 9.388 1.00 76.31 109 LEU A O 1
ATOM 873 N N . ASN A 1 110 ? 6.308 8.821 10.728 1.00 74.50 110 ASN A N 1
ATOM 874 C CA . ASN A 1 110 ? 7.477 9.533 11.249 1.00 74.50 110 ASN A CA 1
ATOM 875 C C . ASN A 1 110 ? 8.478 9.864 10.137 1.00 74.50 110 ASN A C 1
ATOM 877 O O . ASN A 1 110 ? 8.925 11.011 10.039 1.00 74.50 110 ASN A O 1
ATOM 881 N N . PHE A 1 111 ? 8.786 8.887 9.277 1.00 71.56 111 PHE A N 1
ATOM 882 C CA . PHE A 1 111 ? 9.650 9.068 8.112 1.00 71.56 111 PHE A CA 1
ATOM 883 C C . PHE A 1 111 ? 9.140 10.209 7.234 1.00 71.56 111 PHE A C 1
ATOM 885 O O . PHE A 1 111 ? 9.923 11.055 6.799 1.00 71.56 111 PHE A O 1
ATOM 892 N N . ALA A 1 112 ? 7.826 10.263 7.028 1.00 66.44 112 ALA A N 1
ATOM 893 C CA . ALA A 1 112 ? 7.199 11.253 6.176 1.00 66.44 112 ALA A CA 1
ATOM 894 C C . ALA A 1 112 ? 6.995 12.635 6.839 1.00 66.44 112 ALA A C 1
ATOM 896 O O . ALA A 1 112 ? 6.867 13.627 6.122 1.00 66.44 112 ALA A O 1
ATOM 897 N N . THR A 1 113 ? 6.988 12.736 8.178 1.00 63.59 113 THR A N 1
ATOM 898 C CA . THR A 1 113 ? 6.665 13.982 8.913 1.00 63.59 113 THR A CA 1
ATOM 899 C C . THR A 1 113 ? 7.832 14.646 9.647 1.00 63.59 113 THR A C 1
ATOM 901 O O . THR A 1 113 ? 7.839 15.872 9.736 1.00 63.59 113 THR A O 1
ATOM 904 N N . LYS A 1 114 ? 8.810 13.897 10.186 1.00 53.62 114 LYS A N 1
ATOM 905 C CA . LYS A 1 114 ? 9.792 14.440 11.154 1.00 53.62 114 LYS A CA 1
ATOM 906 C C . LYS A 1 114 ? 11.259 14.381 10.738 1.00 53.62 114 LYS A C 1
ATOM 908 O O . LYS A 1 114 ? 12.014 15.248 11.164 1.00 53.62 114 LYS A O 1
ATOM 913 N N . GLN A 1 115 ? 11.683 13.396 9.946 1.00 51.62 115 GLN A N 1
ATOM 914 C CA . GLN A 1 115 ? 13.115 13.186 9.663 1.00 51.62 115 GLN A CA 1
ATOM 915 C C . GLN A 1 115 ? 13.545 13.480 8.217 1.00 51.62 115 GLN A C 1
ATOM 917 O O . GLN A 1 115 ? 14.731 13.704 8.001 1.00 51.62 115 GLN A O 1
ATOM 922 N N . ASN A 1 116 ? 12.625 13.557 7.240 1.00 51.69 116 ASN A N 1
ATOM 923 C CA . ASN A 1 116 ? 12.998 13.588 5.813 1.00 51.69 116 ASN A CA 1
ATOM 924 C C . ASN A 1 116 ? 12.327 14.68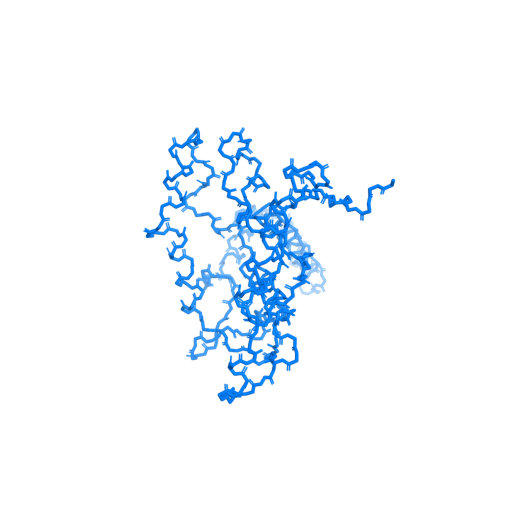0 4.965 1.00 51.69 116 ASN A C 1
ATOM 926 O O . ASN A 1 116 ? 11.893 14.385 3.861 1.00 51.69 116 ASN A O 1
ATOM 930 N N . ASN A 1 117 ? 12.249 15.925 5.454 1.00 57.06 117 ASN A N 1
ATOM 931 C CA . ASN A 1 117 ? 12.202 17.187 4.682 1.00 57.06 117 ASN A CA 1
ATOM 932 C C . ASN A 1 117 ? 11.393 17.299 3.359 1.00 57.06 117 ASN A C 1
ATOM 934 O O . ASN A 1 117 ? 11.562 18.286 2.649 1.00 57.06 117 ASN A O 1
ATOM 938 N N . ILE A 1 118 ? 10.442 16.416 3.040 1.00 57.28 118 ILE A N 1
ATOM 939 C CA . ILE A 1 118 ? 9.464 16.651 1.962 1.00 57.28 118 ILE A CA 1
ATOM 940 C C . ILE A 1 118 ? 8.698 17.931 2.296 1.00 57.28 118 ILE A C 1
ATOM 942 O O . ILE A 1 118 ? 8.531 18.804 1.452 1.00 57.28 118 ILE A O 1
ATOM 946 N N . ASN A 1 119 ? 8.368 18.098 3.578 1.00 52.53 119 ASN A N 1
ATOM 947 C CA . ASN A 1 119 ? 7.884 19.355 4.111 1.00 52.53 119 ASN A CA 1
ATOM 948 C C . ASN A 1 119 ? 8.867 20.508 3.875 1.00 52.53 119 ASN A C 1
ATOM 950 O O . ASN A 1 119 ? 8.424 21.507 3.337 1.00 52.53 119 ASN A O 1
ATOM 954 N N . SER A 1 120 ? 10.171 20.434 4.189 1.00 57.06 120 SER A N 1
ATOM 955 C CA . SER A 1 120 ? 11.047 21.604 3.955 1.00 57.06 120 SER A CA 1
ATOM 956 C C . SER A 1 120 ? 11.194 21.971 2.480 1.00 57.06 120 SER A C 1
ATOM 958 O O . SER A 1 120 ? 11.238 23.156 2.173 1.00 57.06 120 SER A O 1
ATOM 960 N N . VAL A 1 121 ? 11.253 20.983 1.580 1.00 58.75 121 VAL A N 1
ATOM 961 C CA . VAL A 1 121 ? 11.328 21.199 0.124 1.00 58.75 121 VAL A CA 1
ATOM 962 C C . VAL A 1 121 ? 10.040 21.851 -0.398 1.00 58.75 121 VAL A C 1
ATOM 964 O O . VAL A 1 121 ? 10.082 22.702 -1.284 1.00 58.75 121 VAL A O 1
ATOM 967 N N . LEU A 1 122 ? 8.891 21.493 0.177 1.00 56.81 122 LEU A N 1
ATOM 968 C CA . LEU A 1 122 ? 7.583 22.053 -0.169 1.00 56.81 122 LEU A CA 1
ATOM 969 C C . LEU A 1 122 ? 7.306 23.392 0.546 1.00 56.81 122 LEU A C 1
ATOM 971 O O . LEU A 1 122 ? 6.646 24.255 -0.020 1.00 56.81 122 LEU A O 1
ATOM 975 N N . TYR A 1 123 ? 7.863 23.614 1.741 1.00 54.56 123 TYR A N 1
ATOM 976 C CA . TYR A 1 123 ? 7.798 24.872 2.496 1.00 54.56 123 TYR A CA 1
ATOM 977 C C . TYR A 1 123 ? 8.676 25.970 1.886 1.00 54.56 123 TYR A C 1
ATOM 979 O O . TYR A 1 123 ? 8.302 27.138 1.971 1.00 54.56 123 TYR A O 1
ATOM 987 N N . SER A 1 124 ? 9.832 25.630 1.299 1.00 53.59 124 SER A N 1
ATOM 988 C CA . SER A 1 124 ? 10.765 26.624 0.749 1.00 53.59 124 SER A CA 1
ATOM 989 C C . SER A 1 124 ? 10.341 27.172 -0.614 1.00 53.59 124 SER A C 1
ATOM 991 O O . SER A 1 124 ? 10.654 28.319 -0.921 1.00 53.59 124 SER A O 1
ATOM 993 N N . ASN A 1 125 ? 9.640 26.370 -1.425 1.00 52.34 125 ASN A N 1
ATOM 994 C CA . ASN A 1 125 ? 9.376 26.683 -2.836 1.00 52.34 125 ASN A CA 1
ATOM 995 C C . ASN A 1 125 ? 7.908 27.020 -3.142 1.00 52.34 125 ASN A C 1
ATOM 997 O O . ASN A 1 125 ? 7.623 27.539 -4.217 1.00 52.34 125 ASN A O 1
ATOM 1001 N N . ALA A 1 126 ? 6.979 26.766 -2.218 1.00 54.34 126 ALA A N 1
ATOM 1002 C CA . ALA A 1 126 ? 5.585 27.176 -2.343 1.00 54.34 126 ALA A CA 1
ATOM 1003 C C . ALA A 1 126 ? 5.201 28.041 -1.145 1.00 54.34 126 ALA A C 1
ATOM 1005 O O . ALA A 1 126 ? 5.114 27.527 -0.037 1.00 54.34 126 ALA A O 1
ATOM 1006 N N . SER A 1 127 ? 5.035 29.343 -1.400 1.00 48.69 127 SER A N 1
ATOM 1007 C CA . SER A 1 127 ? 4.454 30.451 -0.613 1.00 48.69 127 SER A CA 1
ATOM 1008 C C . SER A 1 127 ? 4.046 30.228 0.859 1.00 48.69 127 SER A C 1
ATOM 1010 O O . SER A 1 127 ? 3.026 30.760 1.282 1.00 48.69 127 SER A O 1
ATOM 1012 N N . GLY A 1 128 ? 4.825 29.492 1.653 1.00 52.16 128 GLY A N 1
ATOM 1013 C CA . GLY A 1 128 ? 4.503 29.108 3.025 1.00 52.16 128 GLY A CA 1
ATOM 1014 C C . GLY A 1 128 ? 3.249 28.225 3.150 1.00 52.16 128 GLY A C 1
ATOM 1015 O O . GLY A 1 128 ? 2.132 28.682 2.954 1.00 52.16 128 GLY A O 1
ATOM 1016 N N . LYS A 1 129 ? 3.432 26.979 3.612 1.00 54.38 129 LYS A N 1
ATOM 1017 C CA . LYS A 1 129 ? 2.375 26.021 4.015 1.00 54.38 129 LYS A CA 1
ATOM 1018 C C . LYS A 1 129 ? 1.534 25.428 2.873 1.00 54.38 129 LYS A C 1
ATOM 1020 O O . LYS A 1 129 ? 0.328 25.627 2.808 1.00 54.38 129 LYS A O 1
ATOM 1025 N N . LEU A 1 130 ? 2.134 24.554 2.057 1.00 54.59 130 LEU A N 1
ATOM 1026 C CA . LEU A 1 130 ? 1.350 23.568 1.280 1.00 54.59 130 LEU A CA 1
ATOM 1027 C C . LEU A 1 130 ? 0.589 22.579 2.182 1.00 54.59 130 LEU A C 1
ATOM 1029 O O . LEU A 1 130 ? -0.473 22.050 1.825 1.00 54.59 130 LEU A O 1
ATOM 1033 N N . PHE A 1 131 ? 1.117 22.369 3.385 1.00 55.72 131 PHE A N 1
ATOM 1034 C CA . PHE A 1 131 ? 0.519 21.543 4.418 1.00 55.72 131 PHE A CA 1
ATOM 1035 C C . PHE A 1 131 ? 0.495 22.310 5.740 1.00 55.72 131 PHE A C 1
ATOM 1037 O O . PHE A 1 131 ? 1.442 23.035 6.075 1.00 55.72 131 PHE A O 1
ATOM 1044 N N . ASP A 1 132 ? -0.590 22.133 6.494 1.00 54.66 132 ASP A N 1
ATOM 1045 C CA . ASP A 1 132 ? -0.600 22.404 7.930 1.00 54.66 132 ASP A CA 1
ATOM 1046 C C . ASP A 1 132 ? 0.433 21.503 8.633 1.00 54.66 132 ASP A C 1
ATOM 1048 O O . ASP A 1 132 ? 1.065 20.655 8.001 1.00 54.66 132 ASP A O 1
ATOM 1052 N N . ASN A 1 133 ? 0.621 21.675 9.943 1.00 51.62 133 ASN A N 1
ATOM 1053 C CA . ASN A 1 133 ? 1.659 20.973 10.713 1.00 51.62 133 ASN A CA 1
ATOM 1054 C C . ASN A 1 133 ? 1.583 19.429 10.648 1.00 51.62 133 ASN A C 1
ATOM 1056 O O . ASN A 1 133 ? 2.507 18.769 11.121 1.00 51.62 133 ASN A O 1
ATOM 1060 N N . ASP A 1 134 ? 0.526 18.852 10.068 1.00 60.00 134 ASP A N 1
ATOM 1061 C CA . ASP A 1 134 ? 0.373 17.416 9.878 1.00 60.00 134 ASP A CA 1
ATOM 1062 C C . ASP A 1 134 ? -0.162 17.078 8.469 1.00 60.00 134 ASP A C 1
ATOM 1064 O O . ASP A 1 134 ? -1.361 17.101 8.181 1.00 60.00 134 ASP A O 1
ATOM 1068 N N . VAL A 1 135 ? 0.765 16.762 7.559 1.00 58.16 135 VAL A N 1
ATOM 1069 C CA . VAL A 1 135 ? 0.503 16.377 6.156 1.00 58.16 135 VAL A CA 1
ATOM 1070 C C . VAL A 1 135 ? -0.466 15.188 6.061 1.00 58.16 135 VAL A C 1
ATOM 1072 O O . VAL A 1 135 ? -1.188 15.063 5.068 1.00 58.16 135 VAL A O 1
ATOM 1075 N N . PHE A 1 136 ? -0.515 14.343 7.097 1.00 63.00 136 PHE A N 1
ATOM 1076 C CA . PHE A 1 136 ? -1.252 13.080 7.113 1.00 63.00 136 PHE A CA 1
ATOM 1077 C C . PHE A 1 136 ? -2.536 13.120 7.947 1.00 63.00 136 PHE A C 1
ATOM 1079 O O . PHE A 1 136 ? -3.322 12.181 7.855 1.00 63.00 136 PHE A O 1
ATOM 1086 N N . GLU A 1 137 ? -2.827 14.210 8.670 1.00 63.34 137 GLU A N 1
ATOM 1087 C CA . GLU A 1 137 ? -4.064 14.358 9.467 1.00 63.34 137 GLU A CA 1
ATOM 1088 C C . GLU A 1 137 ? -5.345 14.210 8.621 1.00 63.34 137 GLU A C 1
ATOM 1090 O O . GLU A 1 137 ? -6.415 13.854 9.119 1.00 63.34 137 GLU A O 1
ATOM 1095 N N . ASN A 1 138 ? -5.233 14.443 7.312 1.00 67.19 138 ASN A N 1
ATOM 1096 C CA . ASN A 1 138 ? -6.319 14.299 6.348 1.00 67.19 138 ASN A CA 1
ATOM 1097 C C . ASN A 1 138 ? -6.069 13.175 5.336 1.00 67.19 138 ASN A C 1
ATOM 1099 O O . ASN A 1 138 ? -6.555 13.278 4.216 1.00 67.19 138 ASN A O 1
ATOM 1103 N N . ILE A 1 139 ? -5.303 12.138 5.687 1.00 75.56 139 ILE A N 1
ATOM 1104 C CA . ILE A 1 139 ? -5.105 10.943 4.858 1.00 75.56 139 ILE A CA 1
ATOM 1105 C C . ILE A 1 139 ? -5.733 9.739 5.562 1.00 75.56 139 ILE A C 1
ATOM 1107 O O . ILE A 1 139 ? -5.466 9.468 6.730 1.00 75.56 139 ILE A O 1
ATOM 1111 N N . ASP A 1 140 ? -6.564 8.989 4.836 1.00 81.12 140 ASP A N 1
ATOM 1112 C CA . ASP A 1 140 ? -7.048 7.693 5.306 1.00 81.12 140 ASP A CA 1
ATOM 1113 C C . ASP A 1 140 ? -5.935 6.656 5.124 1.00 81.12 140 ASP A C 1
ATOM 1115 O O . ASP A 1 140 ? -5.633 6.212 4.013 1.00 81.12 140 ASP A O 1
ATOM 1119 N N . ILE A 1 141 ? -5.278 6.314 6.228 1.00 84.25 141 ILE A N 1
ATOM 1120 C CA . ILE A 1 141 ? -4.116 5.424 6.238 1.00 84.25 141 ILE A CA 1
ATOM 1121 C C . ILE A 1 141 ? -4.496 4.002 5.817 1.00 84.25 141 ILE A C 1
ATOM 1123 O O . ILE A 1 141 ? -3.714 3.353 5.123 1.00 84.25 141 ILE A O 1
ATOM 1127 N N . ALA A 1 142 ? -5.686 3.525 6.198 1.00 88.06 142 ALA A N 1
ATOM 1128 C CA . ALA A 1 142 ? -6.144 2.193 5.814 1.00 88.06 142 ALA A CA 1
ATOM 1129 C C . ALA A 1 142 ? -6.358 2.123 4.301 1.00 88.06 142 ALA A C 1
ATOM 1131 O O . ALA A 1 142 ? -5.804 1.244 3.645 1.00 88.06 142 ALA A O 1
ATOM 1132 N N . ASP A 1 143 ? -7.076 3.096 3.736 1.00 88.00 143 ASP A N 1
ATOM 1133 C CA . ASP A 1 143 ? -7.269 3.169 2.287 1.00 88.00 143 ASP A CA 1
ATOM 1134 C C . ASP A 1 143 ? -5.935 3.306 1.545 1.00 88.00 143 ASP A C 1
ATOM 1136 O O . ASP A 1 143 ? -5.700 2.604 0.568 1.00 88.00 143 ASP A O 1
ATOM 1140 N N . THR A 1 144 ? -5.025 4.149 2.041 1.00 86.56 144 THR A N 1
ATOM 1141 C CA . THR A 1 144 ? -3.692 4.324 1.444 1.00 86.56 144 THR A CA 1
ATOM 1142 C C . THR A 1 144 ? -2.917 3.007 1.411 1.00 86.56 144 THR A C 1
ATOM 1144 O O . THR A 1 144 ? -2.431 2.605 0.354 1.00 86.56 144 THR A O 1
ATOM 1147 N N . ILE A 1 145 ? -2.834 2.297 2.541 1.00 90.44 145 ILE A N 1
ATOM 1148 C CA . ILE A 1 145 ? -2.191 0.976 2.617 1.00 90.44 145 ILE A CA 1
ATOM 1149 C C . ILE A 1 145 ? -2.872 -0.014 1.671 1.00 90.44 145 ILE A C 1
ATOM 1151 O O . ILE A 1 145 ? -2.181 -0.752 0.972 1.00 90.44 145 ILE A O 1
ATOM 1155 N N . GLY A 1 146 ? -4.201 0.011 1.592 1.00 93.06 146 GLY A N 1
ATOM 1156 C CA . GLY A 1 146 ? -4.969 -0.834 0.686 1.00 93.06 146 GLY A CA 1
ATOM 1157 C C . GLY A 1 146 ? -4.637 -0.619 -0.785 1.00 93.06 146 GLY A C 1
ATOM 1158 O O . GLY A 1 146 ? -4.437 -1.582 -1.524 1.00 93.06 146 GLY A O 1
ATOM 1159 N N . GLN A 1 147 ? -4.490 0.636 -1.211 1.00 91.81 147 GLN A N 1
ATOM 1160 C CA . GLN A 1 147 ? -4.096 0.966 -2.581 1.00 91.81 147 GLN A CA 1
ATOM 1161 C C . GLN A 1 147 ? -2.705 0.402 -2.927 1.00 91.81 147 GLN A C 1
ATOM 1163 O O . GLN A 1 147 ? -2.530 -0.205 -3.984 1.00 91.81 147 GLN A O 1
ATOM 1168 N N . TYR A 1 148 ? -1.721 0.529 -2.031 1.00 91.19 148 TYR A N 1
ATOM 1169 C CA . TYR A 1 148 ? -0.386 -0.046 -2.254 1.00 91.19 148 TYR A CA 1
ATOM 1170 C C . TYR A 1 148 ? -0.378 -1.575 -2.168 1.00 91.19 148 TYR A C 1
ATOM 1172 O O . TYR A 1 148 ? 0.318 -2.229 -2.947 1.00 91.19 148 TYR A O 1
ATOM 1180 N N . TYR A 1 149 ? -1.182 -2.162 -1.281 1.00 94.12 149 TYR A N 1
ATOM 1181 C CA . TYR A 1 149 ? -1.362 -3.608 -1.226 1.00 94.12 149 TYR A CA 1
ATOM 1182 C C . TYR A 1 149 ? -1.995 -4.152 -2.514 1.00 94.12 149 TYR A C 1
ATOM 1184 O O . TYR A 1 149 ? -1.594 -5.213 -2.989 1.00 94.12 149 TYR A O 1
ATOM 1192 N N . ALA A 1 150 ? -2.923 -3.420 -3.137 1.00 94.19 150 ALA A N 1
ATOM 1193 C CA . ALA A 1 150 ? -3.502 -3.800 -4.424 1.00 94.19 150 ALA A CA 1
ATOM 1194 C C . ALA A 1 150 ? -2.452 -3.818 -5.550 1.00 94.19 150 ALA A C 1
ATOM 1196 O O . ALA A 1 150 ? -2.452 -4.735 -6.373 1.00 94.19 150 ALA A O 1
ATOM 1197 N N . ILE A 1 151 ? -1.520 -2.858 -5.568 1.00 93.12 151 ILE A N 1
ATOM 1198 C CA . ILE A 1 151 ? -0.375 -2.869 -6.497 1.00 93.12 151 ILE A CA 1
ATOM 1199 C C . ILE A 1 151 ? 0.518 -4.078 -6.213 1.00 93.12 151 ILE A C 1
ATOM 1201 O O . ILE A 1 151 ? 0.817 -4.854 -7.119 1.00 93.12 151 ILE A O 1
ATOM 1205 N N . PHE A 1 152 ? 0.912 -4.271 -4.952 1.00 93.19 152 PHE A N 1
ATOM 1206 C CA . PHE A 1 152 ? 1.733 -5.404 -4.526 1.00 93.19 152 PHE A CA 1
ATOM 1207 C C . PHE A 1 152 ? 1.106 -6.746 -4.924 1.00 93.19 152 PHE A C 1
ATOM 1209 O O . PHE A 1 152 ? 1.788 -7.614 -5.460 1.00 93.19 152 PHE A O 1
ATOM 1216 N N . SER A 1 153 ? -0.208 -6.885 -4.754 1.00 94.19 153 SER A N 1
ATOM 1217 C CA . SER A 1 153 ? -0.967 -8.080 -5.125 1.00 94.19 153 SER A CA 1
ATOM 1218 C C . SER A 1 153 ? -0.909 -8.366 -6.625 1.00 94.19 153 SER A C 1
ATOM 1220 O O . SER A 1 153 ? -0.721 -9.515 -7.022 1.00 94.19 153 SER A O 1
ATOM 1222 N N . GLN A 1 154 ? -1.010 -7.330 -7.467 1.00 94.06 154 GLN A N 1
ATOM 1223 C CA . GLN A 1 154 ? -0.857 -7.472 -8.918 1.00 94.06 154 GLN A CA 1
ATOM 1224 C C . GLN A 1 154 ? 0.564 -7.906 -9.305 1.00 94.06 154 GLN A C 1
ATOM 1226 O O . GLN A 1 154 ? 0.719 -8.765 -10.169 1.00 94.06 154 GLN A O 1
ATOM 1231 N N . VAL A 1 155 ? 1.592 -7.345 -8.655 1.00 93.88 155 VAL A N 1
ATOM 1232 C CA . VAL A 1 155 ? 3.001 -7.694 -8.908 1.00 93.88 155 VAL A CA 1
ATOM 1233 C C . VAL A 1 155 ? 3.288 -9.136 -8.495 1.00 93.88 155 VAL A C 1
ATOM 1235 O O . VAL A 1 155 ? 3.846 -9.904 -9.272 1.00 93.88 155 VAL A O 1
ATOM 1238 N N . MET A 1 156 ? 2.893 -9.519 -7.281 1.00 92.31 156 MET A N 1
ATOM 1239 C CA . MET A 1 156 ? 3.165 -10.849 -6.737 1.00 92.31 156 MET A CA 1
ATOM 1240 C C . MET A 1 156 ? 2.365 -11.947 -7.438 1.00 92.31 156 MET A C 1
ATOM 1242 O O . MET A 1 156 ? 2.830 -13.085 -7.526 1.00 92.31 156 MET A O 1
ATOM 1246 N N . GLY A 1 157 ? 1.162 -11.629 -7.925 1.00 89.38 157 GLY A N 1
ATOM 1247 C CA . GLY A 1 157 ? 0.295 -12.566 -8.627 1.00 89.38 157 GLY A CA 1
ATOM 1248 C C . GLY A 1 157 ? 0.108 -13.868 -7.844 1.00 89.38 157 GLY A C 1
ATOM 1249 O O . GLY A 1 157 ? -0.356 -13.873 -6.705 1.00 89.38 157 GLY A O 1
ATOM 1250 N N . LYS A 1 158 ? 0.512 -14.994 -8.444 1.00 85.88 158 LYS A N 1
ATOM 1251 C CA . LYS A 1 158 ? 0.391 -16.331 -7.831 1.00 85.88 158 LYS A CA 1
ATOM 1252 C C . LYS A 1 158 ? 1.251 -16.519 -6.572 1.00 85.88 158 LYS A C 1
ATOM 1254 O O . LYS A 1 158 ? 0.986 -17.440 -5.807 1.00 85.88 158 LYS A O 1
ATOM 1259 N N . SER A 1 159 ? 2.255 -15.672 -6.352 1.00 87.81 159 SER A N 1
ATOM 1260 C CA . SER A 1 159 ? 3.182 -15.767 -5.219 1.00 87.81 159 SER A CA 1
ATOM 1261 C C . SER A 1 159 ? 2.726 -14.993 -3.976 1.00 87.81 159 SER A C 1
ATOM 1263 O O . SER A 1 159 ? 3.427 -15.016 -2.972 1.00 87.81 159 SER A O 1
ATOM 1265 N N . LEU A 1 160 ? 1.581 -14.301 -4.020 1.00 87.38 160 LEU A N 1
ATOM 1266 C CA . LEU A 1 160 ? 1.120 -13.409 -2.947 1.00 87.38 160 LEU A CA 1
ATOM 1267 C C . LEU A 1 160 ? 0.821 -14.127 -1.620 1.00 87.38 160 LEU A C 1
ATOM 1269 O O . LEU A 1 160 ? 1.167 -13.620 -0.560 1.00 87.38 160 LEU A O 1
ATOM 1273 N N . ASN A 1 161 ? 0.185 -15.298 -1.683 1.00 84.00 161 ASN A N 1
ATOM 1274 C CA . ASN A 1 161 ? -0.361 -16.000 -0.513 1.00 84.00 161 ASN A CA 1
ATOM 1275 C C . ASN A 1 161 ? 0.488 -17.215 -0.122 1.00 84.00 161 ASN A C 1
ATOM 1277 O O . ASN A 1 161 ? -0.049 -18.278 0.185 1.00 84.00 161 ASN A O 1
ATOM 1281 N N . LYS A 1 162 ? 1.814 -17.098 -0.224 1.00 87.25 162 LYS A N 1
ATOM 1282 C CA . LYS A 1 162 ? 2.721 -18.165 0.205 1.00 87.25 162 LYS A CA 1
ATOM 1283 C C . LYS A 1 162 ? 3.125 -17.924 1.655 1.00 87.25 162 LYS A C 1
ATOM 1285 O O . LYS A 1 162 ? 3.617 -16.848 1.979 1.00 87.25 162 LYS A O 1
ATOM 1290 N N . ASP A 1 163 ? 2.971 -18.947 2.490 1.00 85.69 163 ASP A N 1
ATOM 1291 C CA . ASP A 1 163 ? 3.399 -18.905 3.896 1.00 85.69 163 ASP A CA 1
ATOM 1292 C C . ASP A 1 163 ? 4.928 -18.845 4.033 1.00 85.69 163 ASP A C 1
ATOM 1294 O O . ASP A 1 163 ? 5.465 -18.371 5.033 1.00 85.69 163 ASP A O 1
ATOM 1298 N N . SER A 1 164 ? 5.646 -19.326 3.017 1.00 89.94 164 SER A N 1
ATOM 1299 C CA . SER A 1 164 ? 7.098 -19.250 2.921 1.00 89.94 164 SER A CA 1
ATOM 1300 C C . SER A 1 164 ? 7.555 -19.203 1.464 1.00 89.94 164 SER A C 1
ATOM 1302 O O . SER A 1 164 ? 6.849 -19.626 0.544 1.00 89.94 164 SER A O 1
ATOM 1304 N N . PHE A 1 165 ? 8.757 -18.668 1.258 1.00 92.50 165 PHE A N 1
ATOM 1305 C CA . PHE A 1 165 ? 9.399 -18.581 -0.047 1.00 92.50 165 PHE A CA 1
ATOM 1306 C C . PHE A 1 165 ? 10.608 -19.512 -0.071 1.00 92.50 165 PHE A C 1
ATOM 1308 O O . PHE A 1 165 ? 11.471 -19.437 0.802 1.00 92.50 165 PHE A O 1
ATOM 1315 N N . THR A 1 166 ? 10.669 -20.387 -1.074 1.00 94.19 166 THR A N 1
ATOM 1316 C CA . THR A 1 166 ? 11.879 -21.160 -1.382 1.00 94.19 166 THR A CA 1
ATOM 1317 C C . THR A 1 166 ? 12.899 -20.292 -2.119 1.00 94.19 166 THR A C 1
ATOM 1319 O O . THR A 1 166 ? 12.538 -19.268 -2.700 1.00 94.19 166 THR A O 1
ATOM 1322 N N . ASP A 1 167 ? 14.158 -20.727 -2.196 1.00 95.44 167 ASP A N 1
ATOM 1323 C CA . ASP A 1 167 ? 15.177 -20.040 -3.008 1.00 95.44 167 ASP A CA 1
ATOM 1324 C C . ASP A 1 167 ? 14.733 -19.871 -4.467 1.00 95.44 167 ASP A C 1
ATOM 1326 O O . ASP A 1 167 ? 14.966 -18.832 -5.085 1.00 95.44 167 ASP A O 1
ATOM 1330 N N . SER A 1 168 ? 14.027 -20.870 -5.008 1.00 92.88 168 SER A N 1
ATOM 1331 C CA . SER A 1 168 ? 13.451 -20.796 -6.351 1.00 92.88 168 SER A CA 1
ATOM 1332 C C . SER A 1 168 ? 12.345 -19.746 -6.441 1.00 92.88 168 SER A C 1
ATOM 1334 O O . SER A 1 168 ? 12.296 -18.995 -7.413 1.00 92.88 168 SER A O 1
ATOM 1336 N N . ASP A 1 169 ? 11.481 -19.640 -5.430 1.00 92.00 169 ASP A N 1
ATOM 1337 C CA . ASP A 1 169 ? 10.453 -18.599 -5.398 1.00 92.00 169 ASP A CA 1
ATOM 1338 C C . ASP A 1 169 ? 11.079 -17.204 -5.365 1.00 92.00 169 ASP A C 1
ATOM 1340 O O . ASP A 1 169 ? 10.666 -16.336 -6.130 1.00 92.00 169 ASP A O 1
ATOM 1344 N N . ILE A 1 170 ? 12.106 -17.003 -4.532 1.00 91.44 170 ILE A N 1
ATOM 1345 C CA . ILE A 1 170 ? 12.837 -15.733 -4.418 1.00 91.44 170 ILE A CA 1
ATOM 1346 C C . ILE A 1 170 ? 13.528 -15.389 -5.744 1.00 91.44 170 ILE A C 1
ATOM 1348 O O . ILE A 1 170 ? 13.439 -14.252 -6.226 1.00 91.44 170 ILE A O 1
ATOM 1352 N N . ALA A 1 171 ? 14.182 -16.370 -6.373 1.00 90.25 171 ALA A N 1
ATOM 1353 C CA . ALA A 1 171 ? 14.808 -16.202 -7.680 1.00 90.25 171 ALA A CA 1
ATOM 1354 C C . ALA A 1 171 ? 13.784 -15.756 -8.736 1.00 90.25 171 ALA A C 1
ATOM 1356 O O . ALA A 1 171 ? 14.068 -14.832 -9.499 1.00 90.25 171 ALA A O 1
ATOM 1357 N N . ASN A 1 172 ? 12.575 -16.317 -8.692 1.00 89.31 172 ASN A N 1
ATOM 1358 C CA . ASN A 1 172 ? 11.483 -16.039 -9.624 1.00 89.31 172 ASN A CA 1
ATOM 1359 C C . ASN A 1 172 ? 10.594 -14.841 -9.243 1.00 89.31 172 ASN A C 1
ATOM 1361 O O . ASN A 1 172 ? 9.651 -14.536 -9.975 1.00 89.31 172 ASN A O 1
ATOM 1365 N N . LEU A 1 173 ? 10.860 -14.143 -8.131 1.00 91.81 173 LEU A N 1
ATOM 1366 C CA . LEU A 1 173 ? 10.141 -12.906 -7.820 1.00 91.81 173 LEU A CA 1
ATOM 1367 C C . LEU A 1 173 ? 10.354 -11.875 -8.936 1.00 91.81 173 LEU A C 1
ATOM 1369 O O . LEU A 1 173 ? 11.494 -11.740 -9.404 1.00 91.81 173 LEU A O 1
ATOM 1373 N N . PRO A 1 174 ? 9.313 -11.101 -9.298 1.00 92.62 174 PRO A N 1
ATOM 1374 C CA . PRO A 1 174 ? 9.445 -9.976 -10.211 1.00 92.62 174 PRO A CA 1
ATOM 1375 C C . PRO A 1 174 ? 10.640 -9.088 -9.866 1.00 92.62 174 PRO A C 1
ATOM 1377 O O . PRO A 1 174 ? 10.823 -8.699 -8.712 1.00 92.62 174 PRO A O 1
ATOM 1380 N N . LYS A 1 175 ? 11.451 -8.752 -10.871 1.00 90.44 175 LYS A N 1
ATOM 1381 C CA . LYS A 1 175 ? 12.592 -7.829 -10.726 1.00 90.44 175 LYS A CA 1
ATOM 1382 C C . LYS A 1 175 ? 12.219 -6.390 -11.057 1.00 90.44 175 LYS A C 1
ATOM 1384 O O . LYS A 1 175 ? 12.956 -5.467 -10.729 1.00 90.44 175 LYS A O 1
ATOM 1389 N N . GLY A 1 176 ? 11.059 -6.196 -11.672 1.00 88.94 176 GLY A N 1
ATOM 1390 C CA . GLY A 1 176 ? 10.489 -4.887 -11.925 1.00 88.94 176 GLY A CA 1
ATOM 1391 C C . GLY A 1 176 ? 9.076 -5.001 -12.470 1.00 88.94 176 GLY A C 1
ATOM 1392 O O . GLY A 1 176 ? 8.611 -6.078 -12.836 1.00 88.94 176 GLY A O 1
ATOM 1393 N N . TYR A 1 177 ? 8.395 -3.869 -12.536 1.00 90.50 177 TYR A N 1
ATOM 1394 C CA . TYR A 1 177 ? 7.115 -3.741 -13.211 1.00 90.50 177 TYR A CA 1
ATOM 1395 C C . TYR A 1 177 ? 6.965 -2.320 -13.747 1.00 90.50 177 TYR A C 1
ATOM 1397 O O . TYR A 1 177 ? 7.615 -1.392 -13.259 1.00 90.50 177 TYR A O 1
ATOM 1405 N N . ILE A 1 178 ? 6.107 -2.140 -14.748 1.00 84.31 178 ILE A N 1
ATOM 1406 C CA . ILE A 1 178 ? 5.657 -0.817 -15.172 1.00 84.31 178 ILE A CA 1
ATOM 1407 C C . ILE A 1 178 ? 4.338 -0.517 -1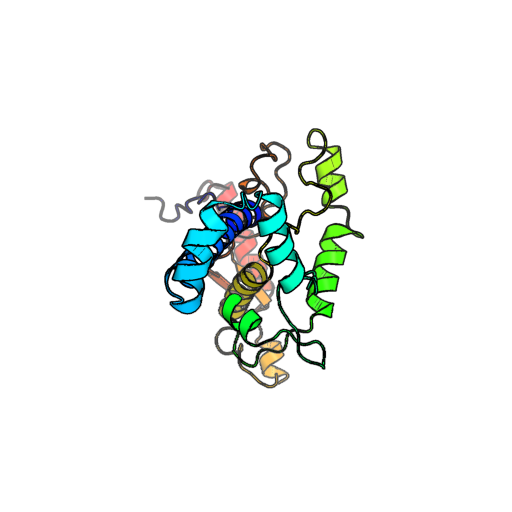4.482 1.00 84.31 178 ILE A C 1
ATOM 1409 O O . ILE A 1 178 ? 3.384 -1.290 -14.5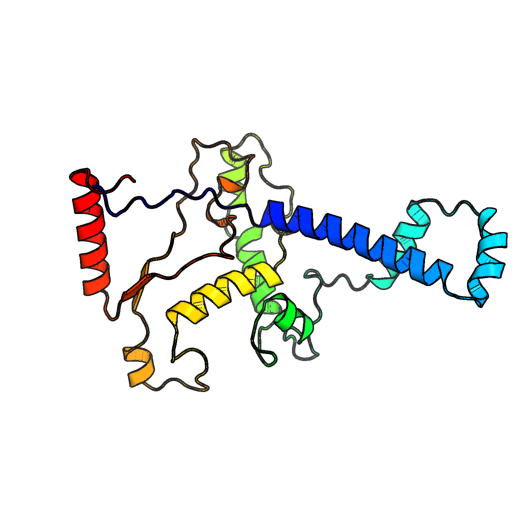02 1.00 84.31 178 ILE A O 1
ATOM 1413 N N . SER A 1 179 ? 4.267 0.666 -13.908 1.00 84.12 179 SER A N 1
ATOM 1414 C CA . SER A 1 179 ? 3.028 1.246 -13.430 1.00 84.12 179 SER A CA 1
ATOM 1415 C C . SER A 1 179 ? 2.949 2.676 -13.967 1.00 84.12 179 SER A C 1
ATOM 1417 O O . SER A 1 179 ? 3.892 3.159 -14.604 1.00 84.12 179 SER A O 1
ATOM 1419 N N . GLN A 1 180 ? 1.848 3.378 -13.712 1.00 69.62 180 GLN A N 1
ATOM 1420 C CA . GLN A 1 180 ? 1.711 4.806 -14.033 1.00 69.62 180 GLN A CA 1
ATOM 1421 C C . GLN A 1 180 ? 2.806 5.654 -13.349 1.00 69.62 180 GLN A C 1
ATOM 1423 O O . GLN A 1 180 ? 3.080 6.779 -13.769 1.00 69.62 180 GLN A O 1
ATOM 1428 N N . GLY A 1 181 ? 3.524 5.053 -12.392 1.00 62.19 181 GLY A N 1
ATOM 1429 C CA . GLY A 1 181 ? 4.743 5.562 -11.793 1.00 62.19 181 GLY A CA 1
ATOM 1430 C C . GLY A 1 181 ? 4.464 6.646 -10.764 1.00 62.19 181 GLY A C 1
ATOM 1431 O O . GLY A 1 181 ? 3.352 7.138 -10.615 1.00 62.19 181 GLY A O 1
ATOM 1432 N N . MET A 1 182 ? 5.504 7.013 -10.028 1.00 63.12 182 MET A N 1
ATOM 1433 C CA . MET A 1 182 ? 5.550 8.282 -9.316 1.00 63.12 182 MET A CA 1
ATOM 1434 C C . MET A 1 182 ? 6.285 9.243 -10.247 1.00 63.12 182 MET A C 1
ATOM 1436 O O . MET A 1 182 ? 7.485 9.077 -10.478 1.00 63.12 182 MET A O 1
ATOM 1440 N N . LYS A 1 183 ? 5.571 10.192 -10.860 1.00 62.69 183 LYS A N 1
ATOM 1441 C CA . LYS A 1 183 ? 6.244 11.351 -11.452 1.00 62.69 183 LYS A CA 1
ATOM 1442 C C . LYS A 1 183 ? 6.806 12.184 -10.274 1.00 62.69 183 LYS A C 1
ATOM 1444 O O . LYS A 1 183 ? 6.410 12.005 -9.124 1.00 62.69 183 LYS A O 1
ATOM 1449 N N . GLY A 1 184 ? 7.902 12.908 -10.495 1.00 64.62 184 GLY A N 1
ATOM 1450 C CA . GLY A 1 184 ? 8.533 13.695 -9.425 1.00 64.62 184 GLY A CA 1
ATOM 1451 C C . GLY A 1 184 ? 7.640 14.864 -8.995 1.00 64.62 184 GLY A C 1
ATOM 1452 O O . GLY A 1 184 ? 6.528 15.013 -9.475 1.00 64.62 184 GLY A O 1
ATOM 1453 N N . ILE A 1 185 ? 8.127 15.752 -8.134 1.00 68.12 185 ILE A N 1
ATOM 1454 C CA . ILE A 1 185 ? 7.408 17.011 -7.888 1.00 68.12 185 ILE A CA 1
ATOM 1455 C C . ILE A 1 185 ? 7.633 17.932 -9.095 1.00 68.12 185 ILE A C 1
ATOM 1457 O O . ILE A 1 185 ? 8.779 18.284 -9.384 1.00 68.12 185 ILE A O 1
ATOM 1461 N N . ASP A 1 186 ? 6.565 18.334 -9.789 1.00 72.00 186 ASP A N 1
ATOM 1462 C CA . ASP A 1 186 ? 6.641 19.422 -10.769 1.00 72.00 186 ASP A CA 1
ATOM 1463 C C . ASP A 1 186 ? 6.541 20.771 -10.051 1.00 72.00 186 ASP A C 1
ATOM 1465 O O . ASP A 1 186 ? 5.457 21.281 -9.776 1.00 72.00 186 ASP A O 1
ATOM 1469 N N . PHE A 1 187 ? 7.695 21.362 -9.745 1.00 72.56 187 PHE A N 1
ATOM 1470 C CA . PHE A 1 187 ? 7.770 22.663 -9.076 1.00 72.56 187 PHE A CA 1
ATOM 1471 C C . PHE A 1 187 ? 7.245 23.835 -9.922 1.00 72.56 187 PHE A C 1
ATOM 1473 O O . PHE A 1 187 ? 7.120 24.935 -9.391 1.00 72.56 187 PHE A O 1
ATOM 1480 N N . ASN A 1 188 ? 6.939 23.630 -11.209 1.00 76.31 188 ASN A N 1
ATOM 1481 C CA . ASN A 1 188 ? 6.319 24.657 -12.051 1.00 76.31 188 ASN A CA 1
ATOM 1482 C C . ASN A 1 188 ? 4.782 24.601 -12.024 1.00 76.31 188 ASN A C 1
ATOM 1484 O O . ASN A 1 188 ? 4.134 25.494 -12.573 1.00 76.31 188 ASN A O 1
ATOM 1488 N N . ALA A 1 189 ? 4.191 23.561 -11.428 1.00 76.62 189 ALA A N 1
ATOM 1489 C CA . ALA A 1 189 ? 2.747 23.412 -11.302 1.00 76.62 189 ALA A CA 1
ATOM 1490 C C . ALA A 1 189 ? 2.194 24.169 -10.081 1.00 76.62 189 ALA A C 1
ATOM 1492 O O . ALA A 1 189 ? 2.918 24.502 -9.143 1.00 76.62 189 ALA A O 1
ATOM 1493 N N . ASP A 1 190 ? 0.879 24.414 -10.065 1.00 77.56 190 ASP A N 1
ATOM 1494 C CA . ASP A 1 190 ? 0.198 24.930 -8.875 1.00 77.56 190 ASP A CA 1
ATOM 1495 C C . ASP A 1 190 ? 0.132 23.836 -7.804 1.00 77.56 190 ASP A C 1
ATOM 1497 O O . ASP A 1 190 ? -0.705 22.934 -7.858 1.00 77.56 190 ASP A O 1
ATOM 1501 N N . LEU A 1 191 ? 1.029 23.915 -6.825 1.00 74.50 191 LEU A N 1
ATOM 1502 C CA . LEU A 1 191 ? 1.128 22.931 -5.753 1.00 74.50 191 LEU A CA 1
ATOM 1503 C C . LEU A 1 191 ? -0.012 23.045 -4.721 1.00 74.50 191 LEU A C 1
ATOM 1505 O O . LEU A 1 191 ? -0.162 22.146 -3.892 1.00 74.50 191 LEU A O 1
ATOM 1509 N N . SER A 1 192 ? -0.840 24.102 -4.769 1.00 73.25 192 SER A N 1
ATOM 1510 C CA . SER A 1 192 ? -2.053 24.195 -3.941 1.00 73.25 192 SER A CA 1
ATOM 1511 C C . SER A 1 192 ? -3.119 23.175 -4.368 1.00 73.25 192 SER A C 1
ATOM 1513 O O . SER A 1 192 ? -3.841 22.635 -3.523 1.00 73.25 192 SER A O 1
ATOM 1515 N N . ASP A 1 193 ? -3.153 22.822 -5.658 1.00 77.06 193 ASP A N 1
ATOM 1516 C CA . ASP A 1 193 ? -3.841 21.633 -6.146 1.00 77.06 193 ASP A CA 1
ATOM 1517 C C . ASP A 1 193 ? -2.974 20.401 -5.859 1.00 77.06 193 ASP A C 1
ATOM 1519 O O . ASP A 1 193 ? -2.052 20.053 -6.596 1.00 77.06 193 ASP A O 1
ATOM 1523 N N . ARG A 1 194 ? -3.307 19.698 -4.772 1.00 75.25 194 ARG A N 1
ATOM 1524 C CA . ARG A 1 194 ? -2.564 18.515 -4.308 1.00 75.25 194 ARG A CA 1
ATOM 1525 C C . ARG A 1 194 ? -2.519 17.362 -5.314 1.00 75.25 194 ARG A C 1
ATOM 1527 O O . ARG A 1 194 ? -1.737 16.441 -5.103 1.00 75.25 194 ARG A O 1
ATOM 1534 N N . SER A 1 195 ? -3.332 17.378 -6.376 1.00 75.44 195 SER A N 1
ATOM 1535 C CA . SER A 1 195 ? -3.216 16.391 -7.463 1.00 75.44 195 SER A CA 1
ATOM 1536 C C . SER A 1 195 ? -1.972 16.589 -8.339 1.00 75.44 195 SER A C 1
ATOM 1538 O O . SER A 1 195 ? -1.552 15.675 -9.046 1.00 75.44 195 SER A O 1
ATOM 1540 N N . ASN A 1 196 ? -1.338 17.763 -8.257 1.00 75.88 196 ASN A N 1
ATOM 1541 C CA . ASN A 1 196 ? -0.060 18.046 -8.909 1.00 75.88 196 ASN A CA 1
ATOM 1542 C C . ASN A 1 196 ? 1.145 17.547 -8.086 1.00 75.88 196 ASN A C 1
ATOM 1544 O O . ASN A 1 196 ? 2.292 17.739 -8.483 1.00 75.88 196 ASN A O 1
ATOM 1548 N N . ILE A 1 197 ? 0.902 16.917 -6.930 1.00 75.06 197 ILE A N 1
ATOM 1549 C CA . ILE A 1 197 ? 1.927 16.314 -6.077 1.00 75.06 197 ILE A CA 1
ATOM 1550 C C . ILE A 1 197 ? 1.802 14.799 -6.205 1.00 75.06 197 ILE A C 1
ATOM 1552 O O . ILE A 1 197 ? 0.979 14.166 -5.550 1.00 75.06 197 ILE A O 1
ATOM 1556 N N . ASP A 1 198 ? 2.633 14.203 -7.051 1.00 73.94 198 ASP A N 1
ATOM 1557 C CA . ASP A 1 198 ? 2.440 12.826 -7.512 1.00 73.94 198 ASP A CA 1
ATOM 1558 C C . ASP A 1 198 ? 2.459 11.751 -6.422 1.00 73.94 198 ASP A C 1
ATOM 1560 O O . ASP A 1 198 ? 1.724 10.769 -6.509 1.00 73.94 198 ASP A O 1
ATOM 1564 N N . PHE A 1 199 ? 3.241 11.929 -5.358 1.00 74.00 199 PHE A N 1
ATOM 1565 C CA . PHE A 1 199 ? 3.229 10.992 -4.228 1.00 74.00 199 PHE A CA 1
ATOM 1566 C C . PHE A 1 199 ? 1.963 11.110 -3.355 1.00 74.00 199 PHE A C 1
ATOM 1568 O O . PHE A 1 199 ? 1.737 10.265 -2.492 1.00 74.00 199 PHE A O 1
ATOM 1575 N N . LEU A 1 200 ? 1.133 12.137 -3.573 1.00 76.75 200 LEU A N 1
ATOM 1576 C CA . LEU A 1 200 ? -0.193 12.294 -2.972 1.00 76.75 200 LEU A CA 1
ATOM 1577 C C . LEU A 1 200 ? -1.319 11.873 -3.917 1.00 76.75 200 LEU A C 1
ATOM 1579 O O . LEU A 1 200 ? -2.484 12.014 -3.543 1.00 76.75 200 LEU A O 1
ATOM 1583 N N . ASN A 1 201 ? -1.013 11.376 -5.115 1.00 82.06 201 ASN A N 1
ATOM 1584 C CA . ASN A 1 201 ? -2.030 10.902 -6.040 1.00 82.06 201 ASN A CA 1
ATOM 1585 C C . ASN A 1 201 ? -2.586 9.546 -5.614 1.00 82.06 201 ASN A C 1
ATOM 1587 O O . ASN A 1 201 ? -1.866 8.640 -5.192 1.00 82.06 201 ASN A O 1
ATOM 1591 N N . SER A 1 202 ? -3.903 9.426 -5.737 1.00 85.12 202 SER A N 1
ATOM 1592 C CA . SER A 1 202 ? -4.646 8.199 -5.502 1.00 85.12 202 SER A CA 1
ATOM 1593 C C . SER A 1 202 ? -4.220 7.135 -6.502 1.00 85.12 202 SER A C 1
ATOM 1595 O O . SER A 1 202 ? -4.215 7.350 -7.714 1.00 85.12 202 SER A O 1
ATOM 1597 N N . ARG A 1 203 ? -3.877 5.965 -5.974 1.00 86.94 203 ARG A N 1
ATOM 1598 C CA . ARG A 1 203 ? -3.474 4.758 -6.699 1.00 86.94 203 ARG A CA 1
ATOM 1599 C C . ARG A 1 203 ? -4.587 3.710 -6.738 1.00 86.94 203 ARG A C 1
ATO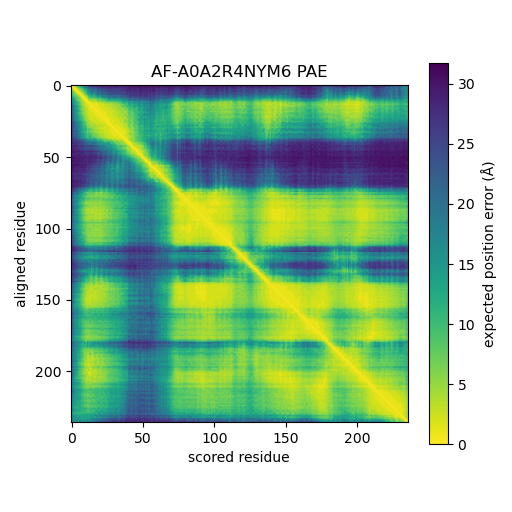M 1601 O O . ARG A 1 203 ? -4.356 2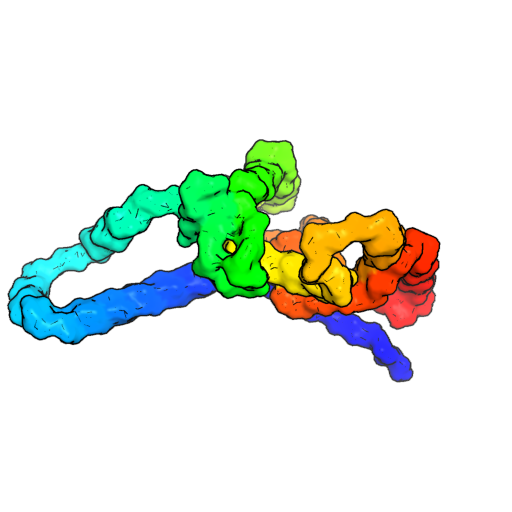.577 -7.143 1.00 86.94 203 ARG A O 1
ATOM 1608 N N . LYS A 1 204 ? -5.816 4.075 -6.355 1.00 86.56 204 LYS A N 1
ATOM 1609 C CA . LYS A 1 204 ? -6.979 3.171 -6.302 1.00 86.56 204 LYS A CA 1
ATOM 1610 C C . LYS A 1 204 ? -7.240 2.408 -7.606 1.00 86.56 204 LYS A C 1
ATOM 1612 O O . LYS A 1 204 ? -7.684 1.268 -7.560 1.00 86.56 204 LYS A O 1
ATOM 1617 N N . ASN A 1 205 ? -6.959 3.033 -8.748 1.00 85.94 205 ASN A N 1
ATOM 1618 C CA . ASN A 1 205 ? -7.163 2.445 -10.075 1.00 85.94 205 ASN A CA 1
ATOM 1619 C C . ASN A 1 205 ? -5.835 2.112 -10.775 1.00 85.94 205 ASN A C 1
ATOM 1621 O O . ASN A 1 205 ? -5.791 2.020 -12.001 1.00 85.94 205 ASN A O 1
ATOM 1625 N N . GLU A 1 206 ? -4.741 1.988 -10.019 1.00 87.88 206 GLU A N 1
ATOM 1626 C CA . GLU A 1 206 ? -3.436 1.665 -10.580 1.00 87.88 206 GLU A CA 1
ATOM 1627 C C . GLU A 1 206 ? -3.451 0.269 -11.209 1.00 87.88 206 GLU A C 1
ATOM 1629 O O . GLU A 1 206 ? -3.762 -0.729 -10.552 1.00 87.88 206 GLU A O 1
ATOM 1634 N N . VAL A 1 207 ? -3.044 0.202 -12.475 1.00 89.12 207 VAL A N 1
ATOM 1635 C CA . VAL A 1 207 ? -2.838 -1.057 -13.189 1.00 89.12 207 VAL A CA 1
ATOM 1636 C C . VAL A 1 207 ? -1.345 -1.304 -13.337 1.00 89.12 207 VAL A C 1
ATOM 1638 O O . VAL A 1 207 ? -0.618 -0.491 -13.913 1.00 89.12 207 VAL A O 1
ATOM 1641 N N . VAL A 1 208 ? -0.900 -2.450 -12.830 1.00 89.75 208 VAL A N 1
ATOM 1642 C CA . VAL A 1 208 ? 0.446 -2.964 -13.066 1.00 89.75 208 VAL A CA 1
ATOM 1643 C C . VAL A 1 208 ? 0.491 -3.594 -14.451 1.00 89.75 208 VAL A C 1
ATOM 1645 O O . VAL A 1 208 ? -0.343 -4.413 -14.828 1.00 89.75 208 VAL A O 1
ATOM 1648 N N . THR A 1 209 ? 1.499 -3.211 -15.217 1.00 87.44 209 THR A N 1
ATOM 1649 C CA . THR A 1 209 ? 1.766 -3.702 -16.567 1.00 87.44 209 THR A CA 1
ATOM 1650 C C . THR A 1 209 ? 3.213 -4.164 -16.651 1.00 87.44 209 THR A C 1
ATOM 1652 O O . THR A 1 209 ? 4.046 -3.746 -15.850 1.00 87.44 209 THR A O 1
ATOM 1655 N N . ASN A 1 210 ? 3.524 -5.036 -17.612 1.00 87.44 210 ASN A N 1
ATOM 1656 C CA . ASN A 1 210 ? 4.900 -5.447 -17.915 1.00 87.44 210 ASN A CA 1
ATOM 1657 C C . ASN A 1 210 ? 5.705 -5.856 -16.665 1.00 87.44 210 ASN A C 1
ATOM 1659 O O . ASN A 1 210 ? 6.641 -5.169 -16.265 1.00 87.44 210 ASN A O 1
ATOM 1663 N N . ILE A 1 211 ? 5.320 -6.971 -16.045 1.00 91.50 211 ILE A N 1
ATOM 1664 C CA . ILE A 1 211 ? 6.083 -7.580 -14.951 1.00 91.50 211 ILE A CA 1
ATOM 1665 C C . ILE A 1 211 ? 7.350 -8.207 -15.546 1.00 91.50 211 ILE A C 1
ATOM 1667 O O . ILE A 1 211 ? 7.261 -9.074 -16.413 1.00 91.50 211 ILE A O 1
ATOM 1671 N N . PHE A 1 212 ? 8.517 -7.746 -15.103 1.00 92.12 212 PHE A N 1
ATOM 1672 C CA . PHE A 1 212 ? 9.820 -8.170 -15.609 1.00 92.12 212 PHE A CA 1
ATOM 1673 C C . PHE A 1 212 ? 10.424 -9.256 -14.728 1.00 92.12 212 PHE A C 1
ATOM 1675 O O . PHE A 1 212 ? 10.429 -9.141 -13.498 1.00 92.12 212 PHE A O 1
ATOM 1682 N N . SER A 1 213 ? 10.993 -10.277 -15.364 1.00 90.62 213 SER A N 1
ATOM 1683 C CA . SER A 1 213 ? 11.639 -11.396 -14.665 1.00 90.62 213 SER A CA 1
ATOM 1684 C C . SER A 1 213 ? 13.143 -11.175 -14.484 1.00 90.62 213 SER A C 1
ATOM 1686 O O . SER A 1 213 ? 13.781 -11.873 -13.699 1.00 90.62 213 SER A O 1
ATOM 1688 N N . SER A 1 214 ? 13.718 -10.187 -15.176 1.00 91.81 214 SER A N 1
ATOM 1689 C CA . SER A 1 214 ? 15.127 -9.806 -15.056 1.00 91.81 214 SER A CA 1
ATOM 1690 C C . SER A 1 214 ? 15.336 -8.292 -15.135 1.00 91.81 214 SER A C 1
ATOM 1692 O O . SER A 1 214 ? 14.501 -7.543 -15.647 1.00 91.81 214 SER A O 1
ATOM 1694 N N . GLU A 1 215 ? 16.485 -7.836 -14.637 1.00 88.44 215 GLU A N 1
ATOM 1695 C CA . GLU A 1 215 ? 16.893 -6.433 -14.743 1.00 88.44 215 GLU A CA 1
ATOM 1696 C C . GLU A 1 215 ? 17.173 -6.023 -16.202 1.00 88.44 215 GLU A C 1
ATOM 1698 O O . GLU A 1 215 ? 16.896 -4.888 -16.594 1.00 88.44 215 GLU A O 1
ATOM 1703 N N . ASP A 1 216 ? 17.667 -6.949 -17.028 1.00 93.25 216 ASP A N 1
ATOM 1704 C CA . ASP A 1 216 ? 17.968 -6.693 -18.439 1.00 93.25 216 ASP A CA 1
ATOM 1705 C C . ASP A 1 216 ? 16.699 -6.440 -19.258 1.00 93.25 216 ASP A C 1
ATOM 1707 O O . ASP A 1 216 ? 16.652 -5.485 -20.036 1.00 93.25 216 ASP A O 1
ATOM 1711 N N . GLU A 1 217 ? 15.635 -7.219 -19.033 1.00 91.75 217 GLU A N 1
ATOM 1712 C CA . GLU A 1 217 ? 14.320 -6.967 -19.641 1.00 91.75 217 GLU A CA 1
ATOM 1713 C C . GLU A 1 217 ? 13.804 -5.564 -19.298 1.00 91.75 217 GLU A C 1
ATOM 1715 O O . GLU A 1 217 ? 13.351 -4.824 -20.176 1.00 91.75 217 GLU A O 1
ATOM 1720 N N . MET A 1 218 ? 13.928 -5.165 -18.030 1.00 87.69 218 MET A N 1
ATOM 1721 C CA . MET A 1 218 ? 13.507 -3.846 -17.559 1.00 87.69 218 MET A CA 1
ATOM 1722 C C . MET A 1 218 ? 14.322 -2.715 -18.210 1.00 87.69 218 MET A C 1
ATOM 1724 O O . MET A 1 218 ? 13.756 -1.700 -18.640 1.00 87.69 218 MET A O 1
ATOM 1728 N N . LYS A 1 219 ? 15.649 -2.878 -18.318 1.00 89.44 219 LYS A N 1
ATOM 1729 C CA . LYS A 1 219 ? 16.541 -1.917 -18.990 1.00 89.44 219 LYS A CA 1
ATOM 1730 C C . LYS A 1 219 ? 16.200 -1.786 -20.470 1.00 89.44 219 LYS A C 1
ATOM 1732 O O . LYS A 1 219 ? 16.084 -0.667 -20.973 1.00 89.44 219 LYS A O 1
ATOM 1737 N N . LEU A 1 220 ? 15.991 -2.905 -21.161 1.00 91.94 220 LEU A N 1
ATOM 1738 C CA . LEU A 1 220 ? 15.607 -2.927 -22.573 1.00 91.94 220 LEU A CA 1
ATOM 1739 C C . LEU A 1 220 ? 14.267 -2.223 -22.802 1.00 91.94 220 LEU A C 1
ATOM 1741 O O . LEU A 1 220 ? 14.180 -1.350 -23.668 1.00 91.94 220 LEU A O 1
ATOM 1745 N N . ALA A 1 221 ? 13.252 -2.525 -21.990 1.00 87.50 221 ALA A N 1
ATOM 1746 C CA . ALA A 1 221 ? 11.947 -1.874 -22.073 1.00 87.50 221 ALA A CA 1
ATOM 1747 C C . ALA A 1 221 ? 12.045 -0.355 -21.839 1.00 87.50 221 ALA A C 1
ATOM 1749 O O . ALA A 1 221 ? 11.452 0.436 -22.577 1.00 87.50 221 ALA A O 1
ATOM 1750 N N . SER A 1 222 ? 12.850 0.068 -20.860 1.00 84.06 222 SER A N 1
ATOM 1751 C CA . SER A 1 222 ? 13.088 1.487 -20.565 1.00 84.06 222 SER A CA 1
ATOM 1752 C C . SER A 1 222 ? 13.806 2.207 -21.711 1.00 84.06 222 SER A C 1
ATOM 1754 O O . SER A 1 222 ? 13.407 3.304 -22.111 1.00 84.06 222 SER A O 1
ATOM 1756 N N . ASN A 1 223 ? 14.835 1.581 -22.287 1.00 89.94 223 ASN A N 1
ATOM 1757 C CA . ASN A 1 223 ? 15.565 2.113 -23.436 1.00 89.94 223 ASN A CA 1
ATOM 1758 C C . ASN A 1 223 ? 14.664 2.242 -24.666 1.00 89.94 223 ASN A C 1
ATOM 1760 O O . ASN A 1 223 ? 14.676 3.284 -25.324 1.00 89.94 223 ASN A O 1
ATOM 1764 N N . LEU A 1 224 ? 13.835 1.231 -24.933 1.00 89.44 224 LEU A N 1
ATOM 1765 C CA . LEU A 1 224 ? 12.864 1.255 -26.021 1.00 89.44 224 LEU A CA 1
ATOM 1766 C C . LEU A 1 224 ? 11.842 2.380 -25.831 1.00 89.44 224 LEU A C 1
ATOM 1768 O O . LEU A 1 224 ? 11.643 3.176 -26.746 1.00 89.44 224 LEU A O 1
ATOM 1772 N N . ARG A 1 225 ? 11.251 2.514 -24.636 1.00 84.06 225 ARG A N 1
ATOM 1773 C CA . ARG A 1 225 ? 10.333 3.620 -24.311 1.00 84.06 225 ARG A CA 1
ATOM 1774 C C . ARG A 1 225 ? 10.980 4.978 -24.588 1.00 84.06 225 ARG A C 1
ATOM 1776 O O . ARG A 1 225 ? 10.369 5.837 -25.223 1.00 84.06 225 ARG A O 1
ATOM 1783 N N . ASN A 1 226 ? 12.216 5.173 -24.129 1.00 84.56 226 ASN A N 1
ATOM 1784 C CA . ASN A 1 226 ? 12.949 6.423 -24.320 1.00 84.56 226 ASN A CA 1
ATOM 1785 C C . ASN A 1 226 ? 13.250 6.700 -25.795 1.00 84.56 226 ASN A C 1
ATOM 1787 O O . ASN A 1 226 ? 13.132 7.844 -26.235 1.00 84.56 226 ASN A O 1
ATOM 1791 N N . TYR A 1 227 ? 13.628 5.671 -26.556 1.00 90.25 227 TYR A N 1
ATOM 1792 C CA . TYR A 1 227 ? 13.846 5.779 -27.993 1.00 90.25 227 TYR A CA 1
ATOM 1793 C C . TYR A 1 227 ? 12.556 6.185 -28.712 1.00 90.25 227 TYR A C 1
ATOM 1795 O O . TYR A 1 227 ? 12.544 7.207 -29.391 1.00 90.25 227 TYR A O 1
ATOM 1803 N N . LEU A 1 228 ? 11.453 5.466 -28.476 1.00 87.62 228 LEU A N 1
ATOM 1804 C CA . LEU A 1 228 ? 10.142 5.751 -29.071 1.00 87.62 228 LEU A CA 1
ATOM 1805 C C . LEU A 1 228 ? 9.641 7.166 -28.743 1.00 87.62 228 LEU A C 1
ATOM 1807 O O . LEU A 1 228 ? 9.071 7.834 -29.606 1.00 87.62 228 LEU A O 1
ATOM 1811 N N . ALA A 1 229 ? 9.893 7.653 -27.526 1.00 84.06 229 ALA A N 1
ATOM 1812 C CA . ALA A 1 229 ? 9.583 9.030 -27.152 1.00 84.06 229 ALA A CA 1
ATOM 1813 C C . ALA A 1 229 ? 10.427 10.054 -27.933 1.00 84.06 229 ALA A C 1
ATOM 1815 O O . ALA A 1 229 ? 9.900 11.065 -28.390 1.00 84.06 229 ALA A O 1
ATOM 1816 N N . LYS A 1 230 ? 11.728 9.791 -28.129 1.00 89.06 230 LYS A N 1
ATOM 1817 C CA . LYS A 1 230 ? 12.623 10.670 -28.907 1.00 89.06 230 LYS A CA 1
ATOM 1818 C C . LYS A 1 230 ? 12.214 10.774 -30.375 1.00 89.06 230 LYS A C 1
ATOM 1820 O O . LYS A 1 230 ? 12.325 11.851 -30.947 1.00 89.06 230 LYS A O 1
ATOM 1825 N N . ILE A 1 231 ? 11.736 9.682 -30.970 1.00 92.88 231 ILE A N 1
ATOM 1826 C CA . ILE A 1 231 ? 11.294 9.657 -32.373 1.00 92.88 231 ILE A CA 1
ATOM 1827 C C . ILE A 1 231 ? 9.811 10.033 -32.555 1.00 92.88 231 ILE A C 1
ATOM 1829 O O . ILE A 1 231 ? 9.259 9.857 -33.636 1.00 92.88 231 ILE A O 1
ATOM 1833 N N . GLY A 1 232 ? 9.155 10.560 -31.513 1.00 86.56 232 GLY A N 1
ATOM 1834 C CA . GLY A 1 232 ? 7.809 11.138 -31.603 1.00 86.56 232 GLY A CA 1
ATOM 1835 C C . GLY A 1 232 ? 6.655 10.132 -31.630 1.00 86.56 232 GLY A C 1
ATOM 1836 O O . GLY A 1 232 ? 5.511 10.531 -31.838 1.00 86.56 232 GLY A O 1
ATOM 1837 N N . PHE A 1 233 ? 6.917 8.845 -31.388 1.00 82.12 233 PHE A N 1
ATOM 1838 C CA . PHE A 1 233 ? 5.874 7.814 -31.337 1.00 82.12 233 PHE A CA 1
ATOM 1839 C C . PHE A 1 233 ? 5.120 7.790 -30.001 1.00 82.12 233 PHE A C 1
ATOM 1841 O O . PHE A 1 233 ? 3.992 7.305 -29.945 1.00 82.1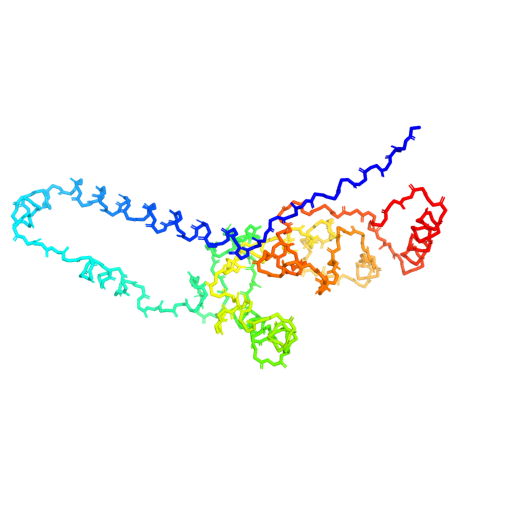2 233 PHE A O 1
ATOM 1848 N N . ILE A 1 234 ? 5.720 8.323 -28.932 1.00 73.50 234 ILE A N 1
ATOM 1849 C CA . ILE A 1 234 ? 5.113 8.412 -27.599 1.00 73.50 234 ILE A CA 1
ATOM 1850 C C . ILE A 1 234 ? 5.295 9.842 -27.075 1.00 73.50 234 ILE A C 1
ATOM 1852 O O . ILE A 1 234 ? 6.411 10.360 -27.068 1.00 73.50 234 ILE A O 1
ATOM 1856 N N . LYS A 1 235 ? 4.211 10.488 -26.625 1.00 60.31 235 LYS A N 1
ATOM 1857 C CA . LYS A 1 235 ? 4.294 11.771 -25.906 1.00 60.31 235 LYS A CA 1
ATOM 1858 C C . LYS A 1 235 ? 4.711 11.518 -24.451 1.00 60.31 235 LYS A C 1
ATOM 1860 O O . LYS A 1 235 ? 4.239 10.558 -23.846 1.00 60.31 235 LYS A O 1
ATOM 1865 N N . ARG A 1 236 ? 5.622 12.343 -23.926 1.00 54.06 236 ARG A N 1
ATOM 1866 C CA . ARG A 1 236 ? 6.013 12.325 -22.504 1.00 54.06 236 ARG A CA 1
ATOM 1867 C C . ARG A 1 236 ? 4.893 12.844 -21.606 1.00 54.06 236 ARG A C 1
ATOM 1869 O O . ARG A 1 236 ? 4.178 13.754 -22.073 1.00 54.06 236 ARG A O 1
#

Radius of gyration: 23.68 Å; Cα contacts (8 Å, |Δi|>4): 195; chains: 1; bounding box: 59×52×64 Å

Sequence (236 aa):
MSIFSVSTQKYSSVATEAKARKLQKEQSESVKFQNALANNEKIKDIAQNLQRLELTKDTQQSIYSVKFKDKNELAYQSDNAGFMDANFNKAAGLPQDFKLHKSTIKEFLNFATKQNNINSVLYSNASGKLFDNDVFENIDIADTIGQYYAIFSQVMGKSLNKDSFTDSDIANLPKGYISQGMKGIDFNADLSDRSNIDFLNSRKNEVVTNIFSSEDEMKLASNLRNYLAKIGFIKR

Foldseek 3Di:
DQPDPPPPPLFAFLLVVLLVVVVVVVVVVVVVVVVVQCPDPVNVVVVVVCVPPPCDPVNVVVVVCVVVVVPPVQPFDAPPVQFTAQVLCVLLVHDSPDGDGNVVLVVVQCCVQPDPCPVVVCCVLPPHPLDDNRPCPRGNSSNVNSLVVVVVCLQCPVNSPDPDADPVNVLQRFPDWDKVDQDPQPSVDDVNRVSSHRVRGGSNPIDIHDGHSDPVSVVVVVVVVVVCCVVPSDPD

Secondary structure (DSSP, 8-state):
--S-------PPBHHHHHHHHHHHHHHHHHHHHHHHHHT-HHHHHHHHHHTTS---HHHHHHHHHHHT-S--TTSS-B-TTSBB-HHHHHHTT--TT---BHHHHHHHHHIIIIIS-HHHHHHHHTTS-SS-S-TTTTS-HHHHHHHHHHHHHHHHGGGTT-SS--HHHHHTS-SEEE-S------TTS-TTSGGGSGGGB--TT---EEEESSHHHHHHHHHHHHHHHHTTSS--

Mean predicted aligned error: 12.27 Å